Protein 7Y6O (pdb70)

Structure (mmCIF, N/CA/C/O backbone):
data_7Y6O
#
_entry.id   7Y6O
#
_cell.length_a   117.484
_cell.length_b   117.484
_cell.length_c   171.494
_cell.angle_alpha   90.00
_cell.angle_beta   90.00
_cell.angle_gamma   120.00
#
_symmetry.space_group_name_H-M   'H 3 2'
#
loop_
_entity.id
_entity.type
_entity.pdbx_description
1 polymer 'Down Syndrome Cell Adhesion Molecules'
2 non-polymer 2-acetamido-2-deoxy-beta-D-glucopyranose
#
loop_
_atom_site.group_PDB
_atom_site.id
_atom_site.type_symbol
_atom_site.label_atom_id
_atom_site.label_alt_id
_atom_site.label_comp_id
_atom_site.label_asym_id
_atom_site.label_entity_id
_atom_site.label_seq_id
_atom_site.pdbx_PDB_ins_code
_atom_site.Cartn_x
_atom_site.Cartn_y
_atom_site.Cartn_z
_atom_site.occupancy
_atom_site.B_iso_or_equiv
_atom_site.auth_seq_id
_atom_site.auth_comp_id
_atom_site.auth_asym_id
_atom_site.auth_atom_id
_atom_site.pdbx_PDB_model_num
ATOM 1 N N . SER A 1 2 ? -7.822 33.606 -21.305 1.00 66.33 0 SER A N 1
ATOM 2 C CA . SER A 1 2 ? -8.415 34.834 -20.786 1.00 77.30 0 SER A CA 1
ATOM 3 C C . SER A 1 2 ? -7.977 35.078 -19.343 1.00 64.46 0 SER A C 1
ATOM 4 O O . SER A 1 2 ? -7.687 34.130 -18.612 1.00 46.16 0 SER A O 1
ATOM 7 N N . PRO A 1 3 ? -7.919 36.349 -18.933 1.00 64.18 1 PRO A N 1
ATOM 8 C CA . PRO A 1 3 ? -7.519 36.650 -17.562 1.00 56.36 1 PRO A CA 1
ATOM 9 C C . PRO A 1 3 ? -8.602 36.222 -16.586 1.00 71.77 1 PRO A C 1
ATOM 10 O O . PRO A 1 3 ? -9.793 36.189 -16.936 1.00 97.12 1 PRO A O 1
ATOM 14 N N . PRO A 1 4 ? -8.234 35.883 -15.353 1.00 54.58 2 PRO A N 1
ATOM 15 C CA . PRO A 1 4 ? -9.251 35.482 -14.375 1.00 52.53 2 PRO A CA 1
ATOM 16 C C . PRO A 1 4 ? -10.059 36.686 -13.921 1.00 47.66 2 PRO A C 1
ATOM 17 O O . PRO A 1 4 ? -9.540 37.798 -13.815 1.00 39.27 2 PRO A O 1
ATOM 21 N N . ILE A 1 5 ? -11.347 36.457 -13.680 1.00 45.79 3 ILE A N 1
ATOM 22 C CA . ILE A 1 5 ? -12.209 37.439 -13.036 1.00 32.87 3 ILE A CA 1
ATOM 23 C C . ILE A 1 5 ? -12.797 36.808 -11.783 1.00 29.22 3 ILE A C 1
ATOM 24 O O . ILE A 1 5 ? -13.043 35.599 -11.725 1.00 32.30 3 ILE A O 1
ATOM 29 N N . ILE A 1 6 ? -13.009 37.640 -10.770 1.00 30.98 4 ILE A N 1
ATOM 30 C CA . ILE A 1 6 ? -13.240 37.182 -9.409 1.00 22.26 4 ILE A CA 1
ATOM 31 C C . ILE A 1 6 ? -14.700 37.395 -9.033 1.00 25.54 4 ILE A C 1
ATOM 32 O O . ILE A 1 6 ? -15.352 38.346 -9.482 1.00 33.03 4 ILE A O 1
ATOM 37 N N . ASN A 1 7 ? -15.216 36.482 -8.209 1.00 17.40 5 ASN A N 1
ATOM 38 C CA . ASN A 1 7 ? -16.562 36.587 -7.654 1.00 17.74 5 ASN A CA 1
ATOM 39 C C . ASN A 1 7 ? -16.476 37.308 -6.313 1.00 21.62 5 ASN A C 1
ATOM 40 O O . ASN A 1 7 ? -15.860 36.805 -5.366 1.00 33.87 5 ASN A O 1
ATOM 45 N N . HIS A 1 8 ? -17.108 38.480 -6.232 1.00 10.60 6 HIS A N 1
ATOM 46 C CA . HIS A 1 8 ? -17.039 39.298 -5.028 1.00 14.25 6 HIS A CA 1
ATOM 47 C C . HIS A 1 8 ? -17.532 38.518 -3.816 1.00 21.25 6 HIS A C 1
ATOM 48 O O . HIS A 1 8 ? -18.540 37.810 -3.879 1.00 35.98 6 HIS A O 1
ATOM 55 N N . PHE A 1 9 ? -16.805 38.651 -2.710 1.00 15.63 7 PHE A N 1
ATOM 56 C CA . PHE A 1 9 ? -17.142 37.988 -1.461 1.00 16.96 7 PHE A CA 1
ATOM 57 C C . PHE A 1 9 ? -17.195 39.018 -0.341 1.00 13.29 7 PHE A C 1
ATOM 58 O O . PHE A 1 9 ? -16.658 40.122 -0.461 1.00 13.29 7 PHE A O 1
ATOM 66 N N . HIS A 1 10 ? -17.847 38.644 0.759 1.00 12.08 8 HIS A N 1
ATOM 67 C CA . HIS A 1 10 ? -18.097 39.583 1.841 1.00 10.80 8 HIS A CA 1
ATOM 68 C C . HIS A 1 10 ? -18.142 38.842 3.168 1.00 11.02 8 HIS A C 1
ATOM 69 O O . HIS A 1 10 ? -18.508 37.665 3.230 1.00 15.61 8 HIS A O 1
ATOM 76 N N . PHE A 1 11 ? -17.762 39.546 4.229 1.00 12.43 9 PHE A N 1
ATOM 77 C CA . PHE A 1 11 ? -17.885 39.040 5.586 1.00 12.69 9 PHE A CA 1
ATOM 78 C C . PHE A 1 11 ? -19.271 39.362 6.135 1.00 10.13 9 PHE A C 1
ATOM 79 O O . PHE A 1 11 ? -19.986 40.221 5.614 1.00 15.60 9 PHE A O 1
ATOM 87 N N . SER A 1 12 ? -19.645 38.657 7.201 1.00 10.99 10 SER A N 1
ATOM 88 C CA . SER A 1 12 ? -20.968 38.836 7.783 1.00 11.91 10 SER A CA 1
ATOM 89 C C . SER A 1 12 ? -21.157 40.273 8.265 1.00 15.02 10 SER A C 1
ATOM 90 O O . SER A 1 12 ? -20.210 41.058 8.359 1.00 22.82 10 SER A O 1
ATOM 93 N N . LYS A 1 13 ? -22.405 40.615 8.578 1.00 23.08 11 LYS A N 1
ATOM 94 C CA . LYS A 1 13 ? -22.744 42.018 8.788 1.00 27.17 11 LYS A CA 1
ATOM 95 C C . LYS A 1 13 ? -22.536 42.483 10.228 1.00 43.93 11 LYS A C 1
ATOM 96 O O . LYS A 1 13 ? -21.831 43.470 10.463 1.00 51.33 11 LYS A O 1
ATOM 102 N N . ASP A 1 14 ? -23.138 41.803 11.200 1.00 29.37 12 ASP A N 1
ATOM 103 C CA . ASP A 1 14 ? -23.024 42.184 12.608 1.00 27.33 12 ASP A CA 1
ATOM 104 C C . ASP A 1 14 ? -22.189 41.123 13.318 1.00 31.45 12 ASP A C 1
ATOM 105 O O . ASP A 1 14 ? -22.711 40.212 13.963 1.00 45.63 12 ASP A O 1
ATOM 110 N N . ILE A 1 15 ? -20.875 41.263 13.210 1.00 30.78 13 ILE A N 1
ATOM 111 C CA . ILE A 1 15 ? -19.952 40.229 13.661 1.00 19.96 13 ILE A CA 1
ATOM 112 C C . ILE A 1 15 ? -19.640 40.416 15.138 1.00 24.85 13 ILE A C 1
ATOM 113 O O . ILE A 1 15 ? -19.474 41.543 15.622 1.00 45.06 13 ILE A O 1
ATOM 118 N N . LYS A 1 16 ? -19.558 39.300 15.859 1.00 26.58 14 LYS A N 1
ATOM 119 C CA . LYS A 1 16 ? -19.328 39.297 17.294 1.00 20.48 14 LYS A CA 1
ATOM 120 C C . LYS A 1 16 ? -18.176 38.354 17.608 1.00 20.80 14 LYS A C 1
ATOM 121 O O . LYS A 1 16 ? -17.897 37.425 16.847 1.00 26.91 14 LYS A O 1
ATOM 127 N N . GLU A 1 17 ? -17.530 38.590 18.754 1.00 22.65 15 GLU A N 1
ATOM 128 C CA . GLU A 1 17 ? -16.199 38.040 19.011 1.00 21.61 15 GLU A CA 1
ATOM 129 C C . GLU A 1 17 ? -16.135 36.534 18.772 1.00 24.02 15 GLU A C 1
ATOM 130 O O . GLU A 1 17 ? -15.188 36.027 18.160 1.00 51.72 15 GLU A O 1
ATOM 136 N N . GLY A 1 18 ? -17.139 35.798 19.250 1.00 19.74 16 GLY A N 1
ATOM 137 C CA . GLY A 1 18 ? -17.046 34.347 19.232 1.00 27.35 16 GLY A CA 1
ATOM 138 C C . GLY A 1 18 ? -17.147 33.741 17.848 1.00 38.14 16 GLY A C 1
ATOM 139 O O . GLY A 1 18 ? -16.552 32.692 17.586 1.00 34.53 16 GLY A O 1
ATOM 140 N N . GLU A 1 19 ? -17.860 34.405 16.942 1.00 30.29 17 GLU A N 1
ATOM 141 C CA . GLU A 1 19 ? -18.320 33.786 15.708 1.00 26.66 17 GLU A CA 1
ATOM 142 C C . GLU A 1 19 ? -17.155 33.348 14.825 1.00 27.10 17 GLU A C 1
ATOM 143 O O . GLU A 1 19 ? -16.036 33.861 14.913 1.00 34.22 17 GLU A O 1
ATOM 149 N N . ARG A 1 20 ? -17.443 32.375 13.964 1.00 21.90 18 ARG A N 1
ATOM 150 C CA . ARG A 1 20 ? -16.555 31.996 12.879 1.00 17.11 18 ARG A CA 1
ATOM 151 C C . ARG A 1 20 ? -16.922 32.782 11.626 1.00 19.05 18 ARG A C 1
ATOM 152 O O . ARG A 1 20 ? -18.048 33.262 11.472 1.00 16.02 18 ARG A O 1
ATOM 160 N N . GLN A 1 21 ? -15.955 32.907 10.722 1.00 22.99 19 GLN A N 1
ATOM 161 C CA . GLN A 1 21 ? -16.176 33.601 9.462 1.00 16.50 19 GLN A CA 1
ATOM 162 C C . GLN A 1 21 ? -15.454 32.874 8.343 1.00 19.24 19 GLN A C 1
ATOM 163 O O . GLN A 1 21 ? -14.279 32.521 8.481 1.00 16.94 19 GLN A O 1
ATOM 169 N N . GLN A 1 22 ? -16.165 32.649 7.242 1.00 25.91 20 GLN A N 1
ATOM 170 C CA . GLN A 1 22 ? -15.598 32.051 6.045 1.00 16.34 20 GLN A CA 1
ATOM 171 C C . GLN A 1 22 ? -15.966 32.917 4.853 1.00 21.86 20 GLN A C 1
ATOM 172 O O . GLN A 1 22 ? -17.111 33.362 4.729 1.00 33.82 20 GLN A O 1
ATOM 178 N N . VAL A 1 23 ? -14.989 33.162 3.986 1.00 12.60 21 VAL A N 1
ATOM 179 C CA . VAL A 1 23 ? -15.206 33.864 2.729 1.00 10.15 21 VAL A CA 1
ATOM 180 C C . VAL A 1 23 ? -14.583 33.049 1.607 1.00 17.07 21 VAL A C 1
ATOM 181 O O . VAL A 1 23 ? -13.465 32.538 1.741 1.00 15.16 21 VAL A O 1
ATOM 185 N N . ILE A 1 24 ? -15.316 32.911 0.509 1.00 16.43 22 ILE A N 1
ATOM 186 C CA . ILE A 1 24 ? -14.902 32.074 -0.609 1.00 14.39 22 ILE A CA 1
ATOM 187 C C . ILE A 1 24 ? -14.436 32.970 -1.746 1.00 15.02 22 ILE A C 1
ATOM 188 O O . ILE A 1 24 ? -15.145 33.900 -2.154 1.00 12.78 22 ILE A O 1
ATOM 193 N N . CYS A 1 25 ? -13.240 32.696 -2.245 1.00 21.78 23 CYS A N 1
ATOM 194 C CA . CYS A 1 25 ? -12.708 33.367 -3.420 1.00 21.25 23 CYS A CA 1
ATOM 195 C C . CYS A 1 25 ? -12.887 32.422 -4.600 1.00 28.16 23 CYS A C 1
ATOM 196 O O . CYS A 1 25 ? -12.144 31.446 -4.740 1.00 33.58 23 CYS A O 1
ATOM 199 N N . GLY A 1 26 ? -13.884 32.711 -5.445 1.00 19.98 24 GLY A N 1
ATOM 200 C CA . GLY A 1 26 ? -14.153 31.907 -6.615 1.00 20.30 24 GLY A CA 1
ATOM 201 C C . GLY A 1 26 ? -14.064 32.746 -7.878 1.00 25.81 24 GLY A C 1
ATOM 202 O O . GLY A 1 26 ? -13.929 33.972 -7.828 1.00 28.47 24 GLY A O 1
ATOM 203 N N . LEU A 1 27 ? -14.147 32.065 -9.014 1.00 23.78 25 LEU A N 1
ATOM 204 C CA . LEU A 1 27 ? -13.990 32.708 -10.309 1.00 26.52 25 LEU A CA 1
ATOM 205 C C . LEU A 1 27 ? -15.324 32.890 -11.018 1.00 24.69 25 LEU A C 1
ATOM 206 O O . LEU A 1 27 ? -16.246 32.083 -10.877 1.00 29.24 25 LEU A O 1
ATOM 211 N N . LYS A 1 28 ? -15.408 33.978 -11.786 1.00 21.90 26 LYS A N 1
ATOM 212 C CA . LYS A 1 28 ? -16.440 34.121 -12.804 1.00 19.61 26 LYS A CA 1
ATOM 213 C C . LYS A 1 28 ? -16.011 33.437 -14.092 1.00 37.69 26 LYS A C 1
ATOM 214 O O . LYS A 1 28 ? -16.784 32.691 -14.704 1.00 47.64 26 LYS A O 1
ATOM 220 N N . SER A 1 29 ? -14.773 33.685 -14.509 1.00 58.59 27 SER A N 1
ATOM 221 C CA . SER A 1 29 ? -14.287 33.301 -15.826 1.00 47.54 27 SER A CA 1
ATOM 222 C C . SER A 1 29 ? -12.770 33.394 -15.817 1.00 53.40 27 SER A C 1
ATOM 223 O O . SER A 1 29 ? -12.174 34.007 -14.927 1.00 53.31 27 SER A O 1
ATOM 226 N N . GLY A 1 30 ? -12.156 32.782 -16.823 1.00 46.82 28 GLY A N 1
ATOM 227 C CA . GLY A 1 30 ? -10.709 32.750 -16.939 1.00 49.40 28 GLY A CA 1
ATOM 228 C C . GLY A 1 30 ? -10.226 31.334 -17.183 1.00 57.39 28 GLY A C 1
ATOM 229 O O . GLY A 1 30 ? -10.827 30.358 -16.727 1.00 61.58 28 GLY A O 1
ATOM 230 N N . ASP A 1 31 ? -9.117 31.219 -17.910 1.00 52.78 29 ASP A N 1
ATOM 231 C CA . ASP A 1 31 ? -8.607 29.906 -18.282 1.00 55.25 29 ASP A CA 1
ATOM 232 C C . ASP A 1 31 ? -7.524 29.444 -17.313 1.00 52.45 29 ASP A C 1
ATOM 233 O O . ASP A 1 31 ? -6.638 30.229 -16.945 1.00 61.92 29 ASP A O 1
ATOM 238 N N . PRO A 1 32 ? -7.585 28.181 -16.895 1.00 48.12 30 PRO A N 1
ATOM 239 C CA . PRO A 1 32 ? -6.582 27.635 -15.967 1.00 51.59 30 PRO A CA 1
ATOM 240 C C . PRO A 1 32 ? -5.229 27.512 -16.646 1.00 71.95 30 PRO A C 1
ATOM 241 O O . PRO A 1 32 ? -5.126 27.689 -17.869 1.00 76.34 30 PRO A O 1
ATOM 245 N N . PRO A 1 33 ? -4.154 27.203 -15.893 1.00 64.02 31 PRO A N 1
ATOM 246 C CA . PRO A 1 33 ? -4.084 26.929 -14.451 1.00 57.95 31 PRO A CA 1
ATOM 247 C C . PRO A 1 33 ? -4.105 28.207 -13.619 1.00 66.90 31 PRO A C 1
ATOM 248 O O . PRO A 1 33 ? -3.805 29.282 -14.134 1.00 68.42 31 PRO A O 1
ATOM 252 N N . PHE A 1 34 ? -4.458 28.084 -12.343 1.00 54.06 32 PHE A N 1
ATOM 253 C CA . PHE A 1 34 ? -4.652 29.232 -11.476 1.00 56.07 32 PHE A CA 1
ATOM 254 C C . PHE A 1 34 ? -3.735 29.126 -10.268 1.00 51.88 32 PHE A C 1
ATOM 255 O O . PHE A 1 34 ? -3.228 28.050 -9.937 1.00 59.25 32 PHE A O 1
ATOM 263 N N . THR A 1 35 ? -3.521 30.265 -9.614 1.00 56.30 33 THR A N 1
ATOM 264 C CA . THR A 1 35 ? -2.775 30.322 -8.364 1.00 67.26 33 THR A CA 1
ATOM 265 C C . THR A 1 35 ? -3.490 31.297 -7.442 1.00 66.84 33 THR A C 1
ATOM 266 O O . THR A 1 35 ? -3.651 32.473 -7.783 1.00 50.18 33 THR A O 1
ATOM 270 N N . PHE A 1 36 ? -3.927 30.805 -6.290 1.00 56.60 34 PHE A N 1
ATOM 271 C CA . PHE A 1 36 ? -4.646 31.612 -5.319 1.00 54.44 34 PHE A CA 1
ATOM 272 C C . PHE A 1 36 ? -3.674 32.165 -4.284 1.00 49.92 34 PHE A C 1
ATOM 273 O O . PHE A 1 36 ? -2.664 31.539 -3.953 1.00 55.37 34 PHE A O 1
ATOM 281 N N . SER A 1 37 ? -3.988 33.356 -3.781 1.00 50.37 35 SER A N 1
ATOM 282 C CA . SER A 1 37 ? -3.115 34.037 -2.838 1.00 42.61 35 SER A CA 1
ATOM 283 C C . SER A 1 37 ? -3.954 34.990 -2.002 1.00 45.49 35 SER A C 1
ATOM 284 O O . SER A 1 37 ? -4.825 35.684 -2.531 1.00 49.41 35 SER A O 1
ATOM 287 N N . TRP A 1 38 ? -3.680 35.021 -0.700 1.00 36.05 36 TRP A N 1
ATOM 288 C CA . TRP A 1 38 ? -4.468 35.790 0.249 1.00 29.23 36 TRP A CA 1
ATOM 289 C C . TRP A 1 38 ? -3.595 36.815 0.960 1.00 29.88 36 TRP A C 1
ATOM 290 O O . TRP A 1 38 ? -2.410 36.579 1.214 1.00 39.66 36 TRP A O 1
ATOM 301 N N . LEU A 1 39 ? -4.198 37.958 1.281 1.00 32.64 37 LEU A N 1
ATOM 302 C CA . LEU A 1 39 ? -3.520 39.034 1.987 1.00 31.02 37 LEU A CA 1
ATOM 303 C C . LEU A 1 39 ? -4.464 39.625 3.022 1.00 31.60 37 LEU A C 1
ATOM 304 O O . LEU A 1 39 ? -5.686 39.602 2.855 1.00 36.59 37 LEU A O 1
ATOM 309 N N . LYS A 1 40 ? -3.886 40.156 4.097 1.00 34.80 38 LYS A N 1
ATOM 310 C CA . LYS A 1 40 ? -4.620 40.961 5.069 1.00 24.48 38 LYS A CA 1
ATOM 311 C C . LYS A 1 40 ? -3.891 42.283 5.246 1.00 20.59 38 LYS A C 1
ATOM 312 O O . LYS A 1 40 ? -2.802 42.320 5.828 1.00 24.94 38 LYS A O 1
ATOM 318 N N . ASP A 1 41 ? -4.497 43.363 4.753 1.00 22.58 39 ASP A N 1
ATOM 319 C CA . ASP A 1 41 ? -3.950 44.710 4.905 1.00 26.77 39 ASP A CA 1
ATOM 320 C C . ASP A 1 41 ? -2.510 44.797 4.405 1.00 34.38 39 ASP A C 1
ATOM 321 O O . ASP A 1 41 ? -1.654 45.442 5.013 1.00 35.48 39 ASP A O 1
ATOM 326 N N . GLY A 1 42 ? -2.238 44.133 3.281 1.00 38.43 40 GLY A N 1
ATOM 327 C CA . GLY A 1 42 ? -0.923 44.143 2.679 1.00 36.46 40 GLY A CA 1
ATOM 328 C C . GLY A 1 42 ? 0.028 43.084 3.193 1.00 28.72 40 GLY A C 1
ATOM 329 O O . GLY A 1 42 ? 1.088 42.880 2.586 1.00 39.94 40 GLY A O 1
ATOM 330 N N . ILE A 1 43 ? -0.308 42.410 4.287 1.00 21.82 41 ILE A N 1
ATOM 331 C CA . ILE A 1 43 ? 0.517 41.349 4.849 1.00 27.30 41 ILE A CA 1
ATOM 332 C C . ILE A 1 43 ? -0.020 40.013 4.361 1.00 34.39 41 ILE A C 1
ATOM 333 O O . ILE A 1 43 ? -1.237 39.822 4.248 1.00 42.42 41 ILE A O 1
ATOM 338 N N . ASP A 1 44 ? 0.886 39.088 4.061 1.00 31.66 42 ASP A N 1
ATOM 339 C CA . ASP A 1 44 ? 0.477 37.779 3.579 1.00 29.54 42 ASP A CA 1
ATOM 340 C C . ASP A 1 44 ? -0.144 36.968 4.712 1.00 41.99 42 ASP A C 1
ATOM 341 O O . ASP A 1 44 ? 0.217 37.112 5.883 1.00 40.02 42 ASP A O 1
ATOM 346 N N . ILE A 1 45 ? -1.086 36.094 4.343 1.00 46.41 43 ILE A N 1
ATOM 347 C CA . ILE A 1 45 ? -1.869 35.351 5.330 1.00 39.90 43 ILE A CA 1
ATOM 348 C C . ILE A 1 45 ? -1.101 34.221 5.998 1.00 40.80 43 ILE A C 1
ATOM 349 O O . ILE A 1 45 ? -1.580 33.675 7.001 1.00 40.54 43 ILE A O 1
ATOM 354 N N . LYS A 1 46 ? 0.073 33.847 5.478 1.00 45.97 44 LYS A N 1
ATOM 355 C CA . LYS A 1 46 ? 0.894 32.858 6.171 1.00 50.84 44 LYS A CA 1
ATOM 356 C C . LYS A 1 46 ? 1.311 33.353 7.548 1.00 41.53 44 LYS A C 1
ATOM 357 O O . LYS A 1 46 ? 1.541 32.545 8.455 1.00 36.90 44 LYS A O 1
ATOM 363 N N . ASN A 1 47 ? 1.421 34.674 7.717 1.00 38.78 45 ASN A N 1
ATOM 364 C CA . ASN A 1 47 ? 1.812 35.246 9.000 1.00 40.42 45 ASN A CA 1
ATOM 365 C C . ASN A 1 47 ? 0.849 34.829 10.101 1.00 51.65 45 ASN A C 1
ATOM 366 O O . ASN A 1 47 ? 1.248 34.218 11.097 1.00 67.47 45 ASN A O 1
ATOM 371 N N . PHE A 1 48 ? -0.427 35.153 9.933 1.00 43.43 46 PHE A N 1
ATOM 372 C CA . PHE A 1 48 ? -1.458 34.869 10.922 1.00 50.27 46 PHE A CA 1
ATOM 373 C C . PHE A 1 48 ? -1.845 33.397 10.854 1.00 49.85 46 PHE A C 1
ATOM 374 O O . PHE A 1 48 ? -2.606 32.996 9.964 1.00 52.90 46 PHE A O 1
ATOM 382 N N . PRO A 1 49 ? -1.352 32.561 11.776 1.00 50.14 47 PRO A N 1
ATOM 383 C CA . PRO A 1 49 ? -1.619 31.121 11.672 1.00 55.11 47 PRO A CA 1
ATOM 384 C C . PRO A 1 49 ? -2.972 30.705 12.218 1.00 69.30 47 PRO A C 1
ATOM 385 O O . PRO A 1 49 ? -3.502 29.674 11.782 1.00 55.92 47 PRO A O 1
ATOM 389 N N . GLU A 1 50 ? -3.545 31.466 13.156 1.00 59.27 48 GLU A N 1
ATOM 390 C CA . GLU A 1 50 ? -4.922 31.226 13.569 1.00 66.34 48 GLU A CA 1
ATOM 391 C C . GLU A 1 50 ? -5.899 31.409 12.415 1.00 63.10 48 GLU A C 1
ATOM 392 O O . GLU A 1 50 ? -7.047 30.959 12.506 1.00 45.13 48 GLU A O 1
ATOM 398 N N . ILE A 1 51 ? -5.470 32.063 11.340 1.00 53.51 49 ILE A N 1
ATOM 399 C CA . ILE A 1 51 ? -6.174 32.028 10.066 1.00 36.09 49 ILE A CA 1
ATOM 400 C C . ILE A 1 51 ? -5.546 30.921 9.231 1.00 41.61 49 ILE A C 1
ATOM 401 O O . ILE A 1 51 ? -4.331 30.917 9.003 1.00 44.45 49 ILE A O 1
ATOM 406 N N . ASN A 1 52 ? -6.365 29.978 8.784 1.00 33.41 50 ASN A N 1
ATOM 407 C CA . ASN A 1 52 ? -5.946 28.994 7.801 1.00 48.99 50 ASN A CA 1
ATOM 408 C C . ASN A 1 52 ? -6.908 29.048 6.626 1.00 47.74 50 ASN A C 1
ATOM 409 O O . ASN A 1 52 ? -8.102 29.314 6.793 1.00 37.48 50 ASN A O 1
ATOM 414 N N . ILE A 1 53 ? -6.375 28.817 5.432 1.00 40.37 51 ILE A N 1
ATOM 415 C CA . ILE A 1 53 ? -7.158 28.871 4.207 1.00 34.93 51 ILE A CA 1
ATOM 416 C C . ILE A 1 53 ? -7.341 27.458 3.675 1.00 39.91 51 ILE A C 1
ATOM 417 O O . ILE A 1 53 ? -6.392 26.664 3.647 1.00 46.81 51 ILE A O 1
ATOM 422 N N . VAL A 1 54 ? -8.570 27.135 3.296 1.00 46.00 52 VAL A N 1
ATOM 423 C CA . VAL A 1 54 ? -8.867 25.905 2.575 1.00 38.90 52 VAL A CA 1
ATOM 424 C C . VAL A 1 54 ? -8.870 26.231 1.089 1.00 43.41 52 VAL A C 1
ATOM 425 O O . VAL A 1 54 ? -9.548 27.169 0.654 1.00 55.57 52 VAL A O 1
ATOM 429 N N . ASP A 1 55 ? -8.106 25.470 0.311 1.00 58.64 53 ASP A N 1
ATOM 430 C CA . ASP A 1 55 ? -8.038 25.665 -1.131 1.00 63.47 53 ASP A CA 1
ATOM 431 C C . ASP A 1 55 ? -8.326 24.349 -1.834 1.00 66.91 53 ASP A C 1
ATOM 432 O O . ASP A 1 55 ? -7.730 23.317 -1.503 1.00 73.03 53 ASP A O 1
ATOM 437 N N . VAL A 1 56 ? -9.250 24.389 -2.787 1.00 51.60 54 VAL A N 1
ATOM 438 C CA . VAL A 1 56 ? -9.556 23.247 -3.644 1.00 58.26 54 VAL A CA 1
ATOM 439 C C . VAL A 1 56 ? -9.452 23.688 -5.102 1.00 70.17 54 VAL A C 1
ATOM 440 O O . VAL A 1 56 ? -10.462 24.035 -5.734 1.00 49.47 54 VAL A O 1
ATOM 444 N N . PRO A 1 57 ? -8.246 23.687 -5.673 1.00 83.70 55 PRO A N 1
ATOM 445 C CA . PRO A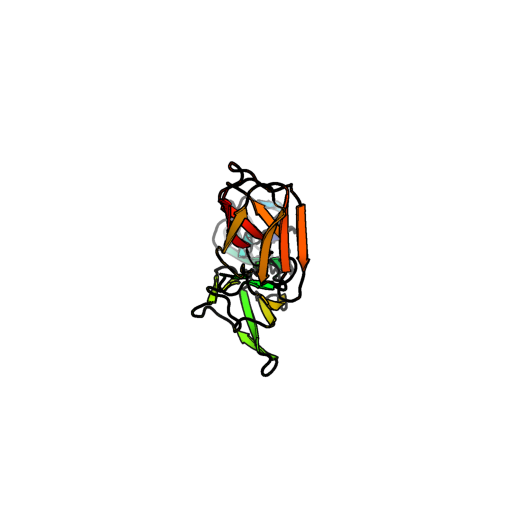 1 57 ? -8.060 24.280 -7.006 1.00 77.35 55 PRO A CA 1
ATOM 446 C C . PRO A 1 57 ? -8.817 23.562 -8.107 1.00 71.27 55 PRO A C 1
ATOM 447 O O . PRO A 1 57 ? -9.055 24.159 -9.165 1.00 59.28 55 PRO A O 1
ATOM 451 N N . VAL A 1 58 ? -9.209 22.304 -7.890 1.00 86.01 56 VAL A N 1
ATOM 452 C CA . VAL A 1 58 ? -9.987 21.579 -8.891 1.00 71.17 56 VAL A CA 1
ATOM 453 C C . VAL A 1 58 ? -11.311 22.286 -9.158 1.00 70.83 56 VAL A C 1
ATOM 454 O O . VAL A 1 58 ? -11.807 22.299 -10.291 1.00 66.99 56 VAL A O 1
ATOM 458 N N . SER A 1 59 ? -11.893 22.898 -8.127 1.00 63.44 57 SER A N 1
ATOM 459 C CA . SER A 1 59 ? -13.149 23.626 -8.240 1.00 51.21 57 SER A CA 1
ATOM 460 C C . SER A 1 59 ? -12.947 25.124 -8.452 1.00 67.25 57 SER A C 1
ATOM 461 O O . SER A 1 59 ? -13.928 25.875 -8.464 1.00 60.62 57 SER A O 1
ATOM 464 N N . TYR A 1 60 ? -11.696 25.570 -8.612 1.00 62.96 58 TYR A N 1
ATOM 465 C CA . TYR A 1 60 ? -11.371 26.957 -8.960 1.00 47.98 58 TYR A CA 1
ATOM 466 C C . TYR A 1 60 ? -11.711 27.929 -7.830 1.00 45.01 58 TYR A C 1
ATOM 467 O O . TYR A 1 60 ? -12.117 29.066 -8.079 1.00 38.46 58 TYR A O 1
ATOM 476 N N . ILE A 1 61 ? -11.558 27.487 -6.579 1.00 40.07 59 ILE A N 1
ATOM 477 C CA . ILE A 1 61 ? -11.912 28.300 -5.422 1.00 31.22 59 ILE A CA 1
ATOM 478 C C . ILE A 1 61 ? -10.887 28.126 -4.309 1.00 44.40 59 ILE A C 1
ATOM 479 O O . ILE A 1 61 ? -10.150 27.138 -4.250 1.00 45.81 59 ILE A O 1
ATOM 484 N N . SER A 1 62 ? -10.858 29.115 -3.417 1.00 37.13 60 SER A N 1
ATOM 485 C CA . SER A 1 62 ? -10.081 29.068 -2.188 1.00 35.09 60 SER A CA 1
ATOM 486 C C . SER A 1 62 ? -10.872 29.788 -1.107 1.00 26.99 60 SER A C 1
ATOM 487 O O . SER A 1 62 ? -11.447 30.851 -1.358 1.00 28.00 60 SER A O 1
ATOM 490 N N . VAL A 1 63 ? -10.902 29.205 0.089 1.00 28.20 61 VAL A N 1
ATOM 491 C CA . VAL A 1 63 ? -11.709 29.704 1.197 1.00 22.77 61 VAL A CA 1
ATOM 492 C C . VAL A 1 63 ? -10.798 30.123 2.342 1.00 25.87 61 VAL A C 1
ATOM 493 O O . VAL A 1 63 ? -9.917 29.361 2.755 1.00 38.37 61 VAL A O 1
ATOM 497 N N . LEU A 1 64 ? -11.021 31.330 2.856 1.00 21.98 62 LEU A N 1
ATOM 498 C CA . LEU A 1 64 ? -10.392 31.792 4.083 1.00 19.90 62 LEU A CA 1
ATOM 499 C C . LEU A 1 64 ? -11.332 31.513 5.247 1.00 20.50 62 LEU A C 1
ATOM 500 O O . LEU A 1 64 ? -12.542 31.730 5.142 1.00 28.39 62 LEU A O 1
ATOM 505 N N . VAL A 1 65 ? -10.775 31.025 6.356 1.00 17.74 63 VAL A N 1
ATOM 506 C CA . VAL A 1 65 ? -11.558 30.681 7.539 1.00 19.63 63 VAL A CA 1
ATOM 507 C C . VAL A 1 65 ? -10.953 31.353 8.765 1.00 30.13 63 VAL A C 1
ATOM 508 O O . VAL A 1 65 ? -9.727 31.421 8.911 1.00 30.80 63 VAL A O 1
ATOM 512 N N . ILE A 1 66 ? -11.818 31.848 9.648 1.00 16.66 64 ILE A N 1
ATOM 513 C CA . ILE A 1 66 ? -11.421 32.399 10.939 1.00 18.72 64 ILE A CA 1
ATOM 514 C C . ILE A 1 66 ? -12.319 31.733 11.972 1.00 25.26 64 ILE A C 1
ATOM 515 O O . ILE A 1 66 ? -13.533 31.959 11.979 1.00 26.11 64 ILE A O 1
ATOM 520 N N . SER A 1 67 ? -11.729 30.914 12.841 1.00 32.95 65 SER A N 1
ATOM 521 C CA . SER A 1 67 ? -12.538 30.067 13.710 1.00 23.42 65 SER A CA 1
ATOM 522 C C . SER A 1 67 ? -13.183 30.858 14.840 1.00 27.75 65 SER A C 1
ATOM 523 O O . SER A 1 67 ? -14.229 30.452 15.361 1.00 40.96 65 SER A O 1
ATOM 526 N N . SER A 1 68 ? -12.581 31.978 15.236 1.00 28.24 66 SER A N 1
ATOM 527 C CA . SER A 1 68 ? -13.161 32.830 16.274 1.00 42.30 66 SER A CA 1
ATOM 528 C C . SER A 1 68 ? -12.600 34.232 16.078 1.00 36.39 66 SER A C 1
ATOM 529 O O . SER A 1 68 ? -11.395 34.445 16.244 1.00 44.51 66 SER A O 1
ATOM 532 N N . VAL A 1 69 ? -13.471 35.179 15.737 1.00 22.81 67 VAL A N 1
ATOM 533 C CA . VAL A 1 69 ? -13.042 36.510 15.313 1.00 21.40 67 VAL A CA 1
ATOM 534 C C . VAL A 1 69 ? -12.741 37.376 16.539 1.00 29.24 67 VAL A C 1
ATOM 535 O O . VAL A 1 69 ? -13.632 37.954 17.161 1.00 36.60 67 VAL A O 1
ATOM 539 N N . GLU A 1 70 ? -11.465 37.467 16.894 1.00 35.68 68 GLU A N 1
ATOM 540 C CA . GLU A 1 70 ? -11.024 38.499 17.818 1.00 25.65 68 GLU A CA 1
ATOM 541 C C . GLU A 1 70 ? -10.726 39.774 17.038 1.00 21.68 68 GLU A C 1
ATOM 542 O O . GLU A 1 70 ? -10.323 39.731 15.872 1.00 32.84 68 GLU A O 1
ATOM 548 N N . ALA A 1 71 ? -10.945 40.917 17.694 1.00 14.67 69 ALA A N 1
ATOM 549 C CA . ALA A 1 71 ? -10.980 42.210 17.013 1.00 21.82 69 ALA A CA 1
ATOM 550 C C . ALA A 1 71 ? -9.713 42.530 16.228 1.00 26.94 69 ALA A C 1
ATOM 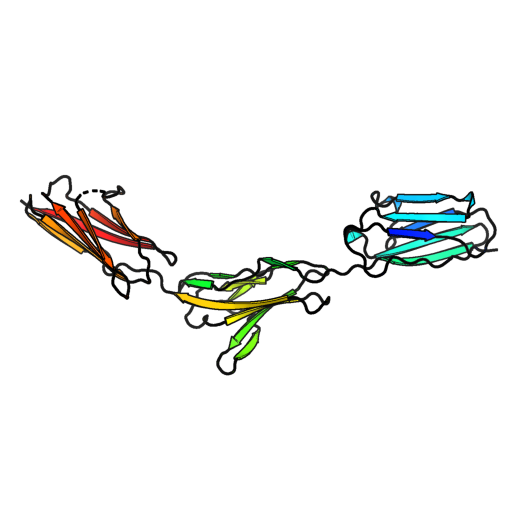551 O O . ALA A 1 71 ? -9.739 43.451 15.404 1.00 20.86 69 ALA A O 1
ATOM 553 N N . LYS A 1 72 ? -8.611 41.809 16.459 1.00 22.59 70 LYS A N 1
ATOM 554 C CA . LYS A 1 72 ? -7.425 41.981 15.628 1.00 21.41 70 LYS A CA 1
ATOM 555 C C . LYS A 1 72 ? -7.688 41.618 14.171 1.00 24.21 70 LYS A C 1
ATOM 556 O O . LYS A 1 72 ? -6.992 42.121 13.282 1.00 27.31 70 LYS A O 1
ATOM 562 N N . HIS A 1 73 ? -8.675 40.759 13.911 1.00 26.53 71 HIS A N 1
ATOM 563 C CA . HIS A 1 73 ? -9.006 40.328 12.559 1.00 19.10 71 HIS A CA 1
ATOM 564 C C . HIS A 1 73 ? -9.654 41.426 11.727 1.00 16.12 71 HIS A C 1
ATOM 565 O O . HIS A 1 73 ? -9.743 41.278 10.504 1.00 19.68 71 HIS A O 1
ATOM 572 N N . ILE A 1 74 ? -10.112 42.510 12.360 1.00 19.53 72 ILE A N 1
ATOM 573 C CA . ILE A 1 74 ? -10.694 43.629 11.632 1.00 15.13 72 ILE A CA 1
ATOM 574 C C . ILE A 1 74 ? -9.684 44.165 10.629 1.00 16.28 72 ILE A C 1
ATOM 575 O O . ILE A 1 74 ? -8.482 44.261 10.910 1.00 22.93 72 ILE A O 1
ATOM 580 N N . GLY A 1 75 ? -10.163 44.499 9.442 1.00 15.24 73 GLY A N 1
ATOM 581 C CA . GLY A 1 75 ? -9.287 44.995 8.405 1.00 20.27 73 GLY A CA 1
ATOM 582 C C . GLY A 1 75 ? -9.753 44.515 7.054 1.00 22.62 73 GLY A C 1
ATOM 583 O O . GLY A 1 75 ? -10.864 44.013 6.910 1.00 26.50 73 GLY A O 1
ATOM 584 N N . ASN A 1 76 ? -8.880 44.668 6.067 1.00 14.68 74 ASN A N 1
ATOM 585 C CA . ASN A 1 76 ? -9.182 44.349 4.683 1.00 15.99 74 ASN A CA 1
ATOM 586 C C . ASN A 1 76 ? -8.458 43.074 4.276 1.00 19.81 74 ASN A C 1
ATOM 587 O O . ASN A 1 76 ? -7.232 42.984 4.405 1.00 22.43 74 ASN A O 1
ATOM 592 N N . TYR A 1 77 ? -9.218 42.098 3.781 1.00 22.46 75 TYR A N 1
ATOM 593 C CA . TYR A 1 77 ? -8.681 40.836 3.287 1.00 18.19 75 TYR A CA 1
ATOM 594 C C . TYR A 1 77 ? -8.782 40.814 1.769 1.00 21.31 75 TYR A C 1
ATOM 595 O O . TYR A 1 77 ? -9.853 41.076 1.213 1.00 25.73 75 TYR A O 1
ATOM 604 N N . THR A 1 78 ? -7.677 40.491 1.104 1.00 22.06 76 THR A N 1
ATOM 605 C CA . THR A 1 78 ? -7.595 40.497 -0.351 1.00 21.28 76 THR A CA 1
ATOM 606 C C . THR A 1 78 ? -7.280 39.100 -0.854 1.00 25.08 76 THR A C 1
ATOM 607 O O . THR A 1 78 ? -6.361 38.446 -0.348 1.00 30.05 76 THR A O 1
ATOM 611 N N . CYS A 1 79 ? -8.044 38.646 -1.843 1.00 29.27 77 CYS A N 1
ATOM 612 C CA . CYS A 1 79 ? -7.745 37.419 -2.566 1.00 28.21 77 CYS A CA 1
ATOM 613 C C . CYS A 1 79 ? -7.279 37.782 -3.966 1.00 36.69 77 CYS A C 1
ATOM 614 O O . CYS A 1 79 ? -7.918 38.589 -4.647 1.00 32.96 77 CYS A O 1
ATOM 617 N N . ILE A 1 80 ? -6.172 37.180 -4.389 1.00 44.79 78 ILE A N 1
ATOM 618 C CA . ILE A 1 80 ? -5.603 37.395 -5.712 1.00 42.98 78 ILE A CA 1
ATOM 619 C C . ILE A 1 80 ? -5.609 36.067 -6.449 1.00 47.66 78 ILE A C 1
ATOM 620 O O . ILE A 1 80 ? -5.140 35.054 -5.916 1.00 44.11 78 ILE A O 1
ATOM 625 N N . ILE A 1 81 ? -6.148 36.072 -7.664 1.00 48.71 79 ILE A N 1
ATOM 626 C CA . ILE A 1 81 ? -6.116 34.924 -8.560 1.00 44.54 79 ILE A CA 1
ATOM 627 C C . ILE A 1 81 ? -5.276 35.319 -9.763 1.00 53.55 79 ILE A C 1
ATOM 628 O O . ILE A 1 81 ? -5.507 36.375 -10.364 1.00 39.45 79 ILE A O 1
ATOM 633 N N . LYS A 1 82 ? -4.298 34.485 -10.107 1.00 60.84 80 LYS A N 1
ATOM 634 C CA . LYS A 1 82 ? -3.413 34.763 -11.229 1.00 58.44 80 LYS A CA 1
ATOM 635 C C . LYS A 1 82 ? -3.350 33.565 -12.166 1.00 62.23 80 LYS A C 1
ATOM 636 O O . LYS A 1 82 ? -3.316 32.413 -11.722 1.00 59.43 80 LYS A O 1
ATOM 642 N N . ASN A 1 83 ? -3.352 33.853 -13.468 1.00 67.25 81 ASN A N 1
ATOM 643 C CA . ASN A 1 83 ? -3.065 32.854 -14.489 1.00 64.68 81 ASN A CA 1
ATOM 644 C C . ASN A 1 83 ? -2.051 33.405 -15.485 1.00 73.65 81 ASN A C 1
ATOM 645 O O . ASN A 1 83 ? -1.522 34.505 -15.290 1.00 88.38 81 ASN A O 1
ATOM 650 N N . SER A 1 84 ? -1.777 32.661 -16.553 1.00 71.43 82 SER A N 1
ATOM 651 C CA . SER A 1 84 ? -0.804 33.077 -17.553 1.00 65.93 82 SER A CA 1
ATOM 652 C C . SER A 1 84 ? -1.354 34.104 -18.543 1.00 64.65 82 SER A C 1
ATOM 653 O O . SER A 1 84 ? -0.791 34.261 -19.632 1.00 82.00 82 SER A O 1
ATOM 656 N N . ASN A 1 85 ? -2.444 34.794 -18.199 1.00 65.37 83 ASN A N 1
ATOM 657 C CA . ASN A 1 85 ? -2.938 35.917 -18.984 1.00 84.81 83 ASN A CA 1
ATOM 658 C C . ASN A 1 85 ? -3.138 37.185 -18.169 1.00 73.86 83 ASN A C 1
ATOM 659 O O . ASN A 1 85 ? -3.325 38.253 -18.763 1.00 64.99 83 ASN A O 1
ATOM 664 N N . GLY A 1 86 ? -3.101 37.105 -16.848 1.00 65.09 84 GLY A N 1
ATOM 665 C CA . GLY A 1 86 ? -3.315 38.267 -16.014 1.00 60.44 84 GLY A CA 1
ATOM 666 C C . GLY A 1 86 ? -3.748 37.838 -14.626 1.00 62.31 84 GLY A C 1
ATOM 667 O O . GLY A 1 86 ? -3.688 36.661 -14.269 1.00 46.20 84 GLY A O 1
ATOM 668 N N . MET A 1 87 ? -4.184 38.826 -13.851 1.00 68.51 85 MET A N 1
ATOM 669 C CA . MET A 1 87 ? -4.672 38.580 -12.505 1.00 61.42 85 MET A CA 1
ATOM 670 C C . MET A 1 87 ? -5.867 39.473 -12.215 1.00 63.47 85 MET A C 1
ATOM 671 O O . MET A 1 87 ? -5.972 40.592 -12.725 1.00 52.60 85 MET A O 1
ATOM 676 N N . ASP A 1 88 ? -6.774 38.953 -11.400 1.00 52.05 86 ASP A N 1
ATOM 677 C CA . ASP A 1 88 ? -7.806 39.750 -10.763 1.00 42.05 86 ASP A CA 1
ATOM 678 C C . ASP A 1 88 ? -7.633 39.664 -9.256 1.00 51.89 86 ASP A C 1
ATOM 679 O O . ASP A 1 88 ? -6.988 38.754 -8.729 1.00 47.56 86 ASP A O 1
ATOM 684 N N . SER A 1 89 ? -8.215 40.637 -8.567 1.00 44.49 87 SER A N 1
ATOM 685 C CA . SER A 1 89 ? -8.132 40.684 -7.121 1.00 35.16 87 SER A CA 1
ATOM 686 C C . SER A 1 89 ? -9.390 41.342 -6.585 1.00 34.69 87 SER A C 1
ATOM 687 O O . SER A 1 89 ? -10.049 42.125 -7.274 1.00 41.39 87 SER A O 1
ATOM 690 N N . TYR A 1 90 ? -9.720 41.009 -5.343 1.00 25.18 88 TYR A N 1
ATOM 691 C CA . TYR A 1 90 ? -10.850 41.634 -4.680 1.00 28.40 88 TYR A CA 1
ATOM 692 C C . TYR A 1 90 ? -10.600 41.637 -3.182 1.00 28.41 88 TYR A C 1
ATOM 693 O O . TYR A 1 90 ? -10.121 40.647 -2.622 1.00 20.59 88 TYR A O 1
ATOM 702 N N . THR A 1 91 ? -10.930 42.757 -2.547 1.00 26.52 89 THR A N 1
ATOM 703 C CA . THR A 1 91 ? -10.736 42.964 -1.120 1.00 21.60 89 THR A CA 1
ATOM 704 C C . THR A 1 91 ? -12.080 43.125 -0.428 1.00 30.36 89 THR A C 1
ATOM 705 O O . THR A 1 91 ? -12.960 43.839 -0.919 1.00 31.45 89 THR A O 1
ATOM 709 N N . ALA A 1 92 ? -12.230 42.464 0.717 1.00 25.43 90 ALA A N 1
ATOM 710 C CA . ALA A 1 92 ? -13.411 42.596 1.552 1.00 22.07 90 ALA A CA 1
ATOM 711 C C . ALA A 1 92 ? -12.985 42.988 2.959 1.00 24.56 90 ALA A C 1
ATOM 712 O O . ALA A 1 92 ? -11.898 42.628 3.421 1.00 20.92 90 ALA A O 1
ATOM 714 N N . THR A 1 93 ? -13.848 43.740 3.634 1.00 22.43 91 THR A N 1
ATOM 715 C CA . THR A 1 93 ? -13.531 44.308 4.937 1.00 19.73 91 THR A CA 1
ATOM 716 C C . THR A 1 93 ? -14.228 43.525 6.038 1.00 24.85 91 THR A C 1
ATOM 717 O O . THR A 1 93 ? -15.436 43.273 5.964 1.00 22.97 91 THR A O 1
ATOM 721 N N . LEU A 1 94 ? -13.458 43.143 7.053 1.00 30.73 92 LEU A N 1
ATOM 722 C CA . LEU A 1 94 ? -13.988 42.537 8.265 1.00 22.71 92 LEU A CA 1
ATOM 723 C C . LEU A 1 94 ? -14.260 43.646 9.275 1.00 26.32 92 LEU A C 1
ATOM 724 O O . LEU A 1 94 ? -13.331 44.324 9.725 1.00 29.94 92 LEU A O 1
ATOM 729 N N . MET A 1 95 ? -15.530 43.833 9.622 1.00 32.97 93 MET A N 1
ATOM 730 C CA . MET A 1 95 ? -15.969 44.934 10.466 1.00 30.51 93 MET A CA 1
ATOM 731 C C . MET A 1 95 ? -16.610 44.381 11.729 1.00 39.08 93 MET A C 1
ATOM 732 O O . MET A 1 95 ? -17.295 43.354 11.691 1.00 33.53 93 MET A O 1
ATOM 737 N N . MET A 1 96 ? -16.396 45.075 12.845 1.00 47.61 94 MET A N 1
ATOM 738 C CA . MET A 1 96 ? -16.918 44.639 14.130 1.00 31.09 94 MET A CA 1
ATOM 739 C C . MET A 1 96 ? -17.123 45.850 15.026 1.00 31.52 94 MET A C 1
ATOM 740 O O . MET A 1 96 ? -16.280 46.751 15.066 1.00 31.67 94 MET A O 1
ATOM 745 N N . LYS A 1 97 ? -18.246 45.864 15.743 1.00 32.48 95 LYS A N 1
ATOM 746 C CA . LYS A 1 97 ? -18.565 46.928 16.684 1.00 33.66 95 LYS A CA 1
ATOM 747 C C . LYS A 1 97 ? -18.973 46.317 18.015 1.00 47.76 95 LYS A C 1
ATOM 748 O O . LYS A 1 97 ? -19.672 45.298 18.056 1.00 50.71 95 LYS A O 1
ATOM 754 N N . VAL A 1 98 ? -18.516 46.938 19.104 1.00 44.33 96 VAL A N 1
ATOM 755 C CA . VAL A 1 98 ? -18.893 46.544 20.452 1.00 44.78 96 VAL A CA 1
ATOM 756 C C . VAL A 1 98 ? -19.292 47.798 21.218 1.00 46.66 96 VAL A C 1
ATOM 757 O O . VAL A 1 98 ? -18.452 48.673 21.449 1.00 42.18 96 VAL A O 1
ATOM 761 N N . PRO A 1 99 ? -20.548 47.937 21.633 1.00 40.85 97 PRO A N 1
ATOM 762 C CA . PRO A 1 99 ? -20.951 49.104 22.415 1.00 32.87 97 PRO A CA 1
ATOM 763 C C . PRO A 1 99 ? -20.406 49.008 23.828 1.00 47.25 97 PRO A C 1
ATOM 764 O O . PRO A 1 99 ? -20.029 47.917 24.282 1.00 54.66 97 PRO A O 1
ATOM 768 N N . PRO A 1 100 ? -20.351 50.123 24.555 1.00 41.19 98 PRO A N 1
ATOM 769 C CA . PRO A 1 100 ? -19.688 50.112 25.864 1.00 34.92 98 PRO A CA 1
ATOM 770 C C . PRO A 1 100 ? -20.444 49.286 26.894 1.00 47.23 98 PRO A C 1
ATOM 771 O O . PRO A 1 100 ? -21.674 49.324 26.974 1.00 45.83 98 PRO A O 1
ATOM 775 N N . ARG A 1 101 ? -19.684 48.513 27.667 1.00 44.00 99 ARG A N 1
ATOM 776 C CA . ARG A 1 101 ? -20.162 47.893 28.892 1.00 37.24 99 ARG A CA 1
ATOM 777 C C . ARG A 1 101 ? -19.296 48.378 30.045 1.00 36.86 99 ARG A C 1
ATOM 778 O O . ARG A 1 101 ? -18.112 48.685 29.868 1.00 34.34 99 ARG A O 1
ATOM 786 N N . TRP A 1 102 ? -19.898 48.465 31.225 1.00 25.50 100 TRP A N 1
ATOM 787 C CA . TRP A 1 102 ? -19.175 48.959 32.388 1.00 23.25 100 TRP A CA 1
ATOM 788 C C . TRP A 1 102 ? -18.132 47.946 32.842 1.00 21.41 100 TRP A C 1
ATOM 789 O O . TRP A 1 102 ? -18.415 46.749 32.948 1.00 23.29 100 TRP A O 1
ATOM 800 N N . VAL A 1 103 ? -16.920 48.431 33.108 1.00 24.93 101 VAL A N 1
ATOM 801 C CA . VAL A 1 103 ? -15.915 47.656 33.829 1.00 19.29 101 VAL A CA 1
ATOM 802 C C . VAL A 1 103 ? -16.030 48.024 35.302 1.00 18.65 101 VAL A C 1
ATOM 803 O O . VAL A 1 103 ? -16.254 47.159 36.156 1.00 27.91 101 VAL A O 1
ATOM 807 N N . LYS A 1 104 ? -15.891 49.313 35.604 1.00 21.89 102 LYS A N 1
ATOM 808 C CA . LYS A 1 104 ? -16.069 49.842 36.954 1.00 25.59 102 LYS A CA 1
ATOM 809 C C . LYS A 1 104 ? -17.140 50.929 36.915 1.00 18.53 102 LYS A C 1
ATOM 810 O O . LYS A 1 104 ? -16.867 52.071 36.532 1.00 20.98 102 LYS A O 1
ATOM 816 N N . GLU A 1 105 ? -18.355 50.568 37.310 1.00 21.23 103 GLU A N 1
ATOM 817 C CA . GLU A 1 105 ? -19.416 51.551 37.445 1.00 15.88 103 GLU A CA 1
ATOM 818 C C . GLU A 1 105 ? -19.122 52.465 38.633 1.00 28.58 103 GLU A C 1
ATOM 819 O O . GLU A 1 105 ? -18.631 52.002 39.670 1.00 33.57 103 GLU A O 1
ATOM 825 N N . PRO A 1 106 ? -19.393 53.760 38.517 1.00 28.98 104 PRO A N 1
ATOM 826 C CA . PRO A 1 106 ? -19.334 54.634 39.689 1.00 29.40 104 PRO A CA 1
ATOM 827 C C . PRO A 1 106 ? -20.635 54.555 40.475 1.00 33.13 104 PRO A C 1
ATOM 828 O O . PRO A 1 106 ? -21.695 54.209 39.949 1.00 31.72 104 PRO A O 1
ATOM 832 N N . THR A 1 107 ? -20.531 54.868 41.764 1.00 25.90 105 THR A N 1
ATOM 833 C CA . THR A 1 107 ? -21.670 54.824 42.668 1.00 29.14 105 THR A CA 1
ATOM 834 C C . THR A 1 107 ? -21.655 56.065 43.547 1.00 40.79 105 THR A C 1
ATOM 835 O O . THR A 1 107 ? -20.719 56.869 43.508 1.00 48.16 105 THR A O 1
ATOM 839 N N . ASP A 1 108 ? -22.712 56.216 44.345 1.00 37.06 106 ASP A N 1
ATOM 840 C CA . ASP A 1 108 ? -22.756 57.283 45.336 1.00 27.96 106 ASP A CA 1
ATOM 841 C C . ASP A 1 108 ? -21.533 57.190 46.238 1.00 33.79 106 ASP A C 1
ATOM 842 O O . ASP A 1 108 ? -21.074 56.097 46.579 1.00 37.27 106 ASP A O 1
ATOM 847 N N . VAL A 1 109 ? -20.994 58.346 46.613 1.00 38.36 107 VAL A N 1
ATOM 848 C CA . VAL A 1 109 ? -19.730 58.415 47.333 1.00 42.32 107 VAL A CA 1
ATOM 849 C C . VAL A 1 109 ? -19.879 59.342 48.532 1.00 40.84 107 VAL A C 1
ATOM 850 O O . VAL A 1 109 ? -20.613 60.334 48.490 1.00 32.52 107 VAL A O 1
ATOM 854 N N . ALA A 1 110 ? -19.189 58.992 49.617 1.00 38.45 108 ALA A N 1
ATOM 855 C CA . ALA A 1 110 ? -19.136 59.796 50.834 1.00 32.58 108 ALA A CA 1
ATOM 856 C C . ALA A 1 110 ? -17.670 60.086 51.121 1.00 43.75 108 ALA A C 1
ATOM 857 O O . ALA A 1 110 ? -16.929 59.193 51.543 1.00 36.02 108 ALA A O 1
ATOM 859 N N . ALA A 1 111 ? -17.251 61.329 50.898 1.00 45.68 109 ALA A N 1
ATOM 860 C CA . ALA A 1 111 ? -15.845 61.699 50.952 1.00 44.84 109 ALA A CA 1
ATOM 861 C C . ALA A 1 111 ? -15.499 62.392 52.263 1.00 43.16 109 ALA A C 1
ATOM 862 O O . ALA A 1 111 ? -16.341 63.035 52.896 1.00 38.75 109 ALA A O 1
ATOM 864 N N . THR A 1 112 ? -14.236 62.257 52.657 1.00 42.77 110 THR A N 1
ATOM 865 C CA . THR A 1 112 ? -13.702 62.942 53.824 1.00 45.85 110 THR A CA 1
ATOM 866 C C . THR A 1 112 ? -13.135 64.289 53.394 1.00 49.88 110 THR A C 1
ATOM 867 O O . THR A 1 112 ? -12.357 64.363 52.437 1.00 46.74 110 THR A O 1
ATOM 871 N N . LEU A 1 113 ? -13.536 65.349 54.094 1.00 54.09 111 LEU A N 1
ATOM 872 C CA . LEU A 1 113 ? -13.001 66.674 53.813 1.00 40.93 111 LEU A CA 1
ATOM 873 C C . LEU A 1 113 ? -11.495 66.692 54.035 1.00 47.84 111 LEU A C 1
ATOM 874 O O . LEU A 1 113 ? -10.984 66.127 55.006 1.00 45.06 111 LEU A O 1
ATOM 879 N N . GLY A 1 114 ? -10.780 67.343 53.119 1.00 49.69 112 GLY A N 1
ATOM 880 C CA . GLY A 1 114 ? -9.337 67.396 53.172 1.00 43.63 112 GLY A CA 1
ATOM 881 C C . GLY A 1 114 ? -8.628 66.157 52.671 1.00 57.09 112 GLY A C 1
ATOM 882 O O . GLY A 1 114 ? -7.397 66.183 52.535 1.00 53.69 112 GLY A O 1
ATOM 883 N N . SER A 1 115 ? -9.353 65.075 52.394 1.00 58.52 113 SER A N 1
ATOM 884 C CA . SER A 1 115 ? -8.743 63.858 51.881 1.00 53.00 113 SER A CA 1
ATOM 885 C C . SER A 1 115 ? -8.517 63.977 50.374 1.00 58.32 113 SER A C 1
ATOM 886 O O . SER A 1 115 ? -8.840 64.990 49.747 1.00 55.78 113 SER A O 1
ATOM 889 N N . ARG A 1 116 ? -7.951 62.927 49.782 1.00 60.76 114 ARG A N 1
ATOM 890 C CA . ARG A 1 116 ? -7.625 62.901 48.356 1.00 69.02 114 ARG A CA 1
ATOM 891 C C . ARG A 1 116 ? -8.471 61.808 47.700 1.00 59.12 114 ARG A C 1
ATOM 892 O O . ARG A 1 116 ? -8.029 60.667 47.545 1.00 71.72 114 ARG A O 1
ATOM 900 N N . LEU A 1 117 ? -9.690 62.174 47.310 1.00 48.46 115 LEU A N 1
ATOM 901 C CA . LEU A 1 117 ? -10.643 61.222 46.759 1.00 44.16 115 LEU A CA 1
ATOM 902 C C . LEU A 1 117 ? -10.244 60.805 45.347 1.00 50.88 115 LEU A C 1
ATOM 903 O O . LEU A 1 117 ? -9.594 61.552 44.612 1.00 63.52 115 LEU A O 1
ATOM 908 N N . THR A 1 118 ? -10.644 59.589 44.971 1.00 43.28 116 THR A N 1
ATOM 909 C CA . THR A 1 118 ? -10.449 59.082 43.611 1.00 36.76 116 THR A CA 1
ATOM 910 C C . THR A 1 118 ? -11.669 58.240 43.249 1.00 29.81 116 THR A C 1
ATOM 911 O O . THR A 1 118 ? -11.773 57.077 43.655 1.00 45.91 116 THR A O 1
ATOM 915 N N . ILE A 1 119 ? -12.590 58.833 42.499 1.00 25.47 117 ILE A N 1
ATOM 916 C CA . ILE A 1 119 ? -13.706 58.088 41.930 1.00 31.94 117 ILE A CA 1
ATOM 917 C C . ILE A 1 119 ? -13.229 57.388 40.668 1.00 40.74 117 ILE A C 1
ATOM 918 O O . ILE A 1 119 ? -12.470 57.956 39.875 1.00 43.72 117 ILE A O 1
ATOM 923 N N . ASP A 1 120 ? -13.667 56.149 40.478 1.00 39.07 118 ASP A N 1
ATOM 924 C CA . ASP A 1 120 ? -13.339 55.382 39.288 1.00 28.30 118 ASP A CA 1
ATOM 925 C C . ASP A 1 120 ? -14.563 55.283 38.386 1.00 29.74 118 ASP A C 1
ATOM 926 O O . ASP A 1 120 ? -15.702 55.263 38.859 1.00 30.59 118 ASP A O 1
ATOM 931 N N . CYS A 1 121 ? -14.315 55.230 37.075 1.00 28.02 119 CYS A N 1
ATOM 932 C CA . CYS A 1 121 ? -15.387 55.032 36.099 1.00 22.18 119 CYS A CA 1
ATOM 933 C C . CYS A 1 121 ? -14.735 54.455 34.842 1.00 29.36 119 CYS A C 1
ATOM 934 O O . CYS A 1 121 ? -14.113 55.193 34.074 1.00 41.06 119 CYS A O 1
ATOM 937 N N . SER A 1 122 ? -14.873 53.143 34.656 1.00 40.47 120 SER A N 1
ATOM 938 C CA . SER A 1 122 ? -14.262 52.433 33.542 1.00 27.09 120 SER A CA 1
ATOM 939 C C . SER A 1 122 ? -15.335 51.785 32.679 1.00 22.44 120 SER A C 1
ATOM 940 O O . SER A 1 122 ? -16.421 51.446 33.157 1.00 22.06 120 SER A O 1
ATOM 943 N N . ALA A 1 123 ? -15.012 51.607 31.401 1.00 23.00 121 ALA A N 1
ATOM 944 C CA . ALA A 1 123 ? -15.884 50.907 30.470 1.00 23.80 121 ALA A CA 1
ATOM 945 C C . ALA A 1 123 ? -15.024 50.297 29.374 1.00 29.19 121 ALA A C 1
ATOM 946 O O . ALA A 1 123 ? -13.848 50.635 29.220 1.00 24.13 121 ALA A O 1
ATOM 948 N N . THR A 1 124 ? -15.620 49.386 28.609 1.00 32.81 122 THR A N 1
ATOM 949 C CA . THR A 1 124 ? -14.888 48.697 27.558 1.00 27.20 122 THR A CA 1
ATOM 950 C C . THR A 1 124 ? -15.791 48.468 26.355 1.00 35.83 122 THR A C 1
ATOM 951 O O . THR A 1 124 ? -17.020 48.445 26.462 1.00 34.92 122 THR A O 1
ATOM 955 N N . GLY A 1 125 ? -15.155 48.301 25.207 1.00 42.79 123 GLY A N 1
ATOM 956 C CA . GLY A 1 125 ? -15.850 48.128 23.949 1.00 35.34 123 GLY A CA 1
ATOM 957 C C . GLY A 1 125 ? -14.897 48.411 22.809 1.00 52.12 123 GLY A C 1
ATOM 958 O O . GLY A 1 125 ? -13.712 48.672 23.013 1.00 55.00 123 GLY A O 1
ATOM 959 N N . TYR A 1 126 ? -15.438 48.351 21.593 1.00 50.39 124 TYR A N 1
ATOM 960 C CA . TYR A 1 126 ? -14.667 48.699 20.401 1.00 45.61 124 TYR A CA 1
ATOM 961 C C . TYR A 1 126 ? -15.421 49.738 19.582 1.00 50.50 124 TYR A C 1
ATOM 962 O O . TYR A 1 126 ? -16.563 49.475 19.156 1.00 43.47 124 TYR A O 1
ATOM 971 N N . PRO A 1 127 ? -14.834 50.922 19.328 1.00 47.35 125 PRO A N 1
ATOM 972 C CA . PRO A 1 127 ? -13.506 51.315 19.825 1.00 44.03 125 PRO A CA 1
ATOM 973 C C . PRO A 1 127 ? -13.494 51.514 21.339 1.00 51.81 125 PRO A C 1
ATOM 974 O O . PRO A 1 127 ? -14.561 51.499 21.950 1.00 40.78 125 PRO A O 1
ATOM 978 N N . GLN A 1 128 ? -12.315 51.671 21.932 1.00 47.69 126 GLN A N 1
ATOM 979 C CA . GLN A 1 128 ? -12.238 51.850 23.375 1.00 47.91 126 GLN A CA 1
ATOM 980 C C . GLN A 1 128 ? -13.006 53.110 23.766 1.00 36.05 126 GLN A C 1
ATOM 981 O O . GLN A 1 128 ? -12.758 54.184 23.198 1.00 52.07 126 GLN A O 1
ATOM 987 N N . PRO A 1 129 ? -13.940 53.025 24.711 1.00 29.93 127 PRO A N 1
ATOM 988 C CA . PRO A 1 129 ? -14.846 54.151 24.954 1.00 30.69 127 PRO A CA 1
ATOM 989 C C . PRO A 1 129 ? -14.137 55.317 25.620 1.00 37.05 127 PRO A C 1
ATOM 990 O O . PRO A 1 129 ? -13.130 55.156 26.315 1.00 40.21 127 PRO A O 1
ATOM 994 N N . GLN A 1 130 ? -14.684 56.508 25.395 1.00 35.82 128 GLN A N 1
ATOM 995 C CA . GLN A 1 130 ? -14.198 57.732 26.013 1.00 39.96 128 GLN A CA 1
ATOM 996 C C . GLN A 1 130 ? -15.033 58.027 27.252 1.00 38.64 128 GLN A C 1
ATOM 997 O O . GLN A 1 130 ? -16.265 57.957 27.208 1.00 34.96 128 GLN A O 1
ATOM 1003 N N . ILE A 1 131 ? -14.361 58.363 28.348 1.00 36.08 129 ILE A N 1
ATOM 1004 C CA . ILE A 1 131 ? -14.994 58.553 29.647 1.00 35.41 129 ILE A CA 1
ATOM 1005 C C . ILE A 1 131 ? -14.962 60.040 29.971 1.00 47.65 129 ILE A C 1
ATOM 1006 O O . ILE A 1 131 ? -13.883 60.637 30.063 1.00 51.13 129 ILE A O 1
ATOM 1011 N N . THR A 1 132 ? -16.142 60.639 30.139 1.00 42.23 130 THR A N 1
ATOM 1012 C CA . THR A 1 132 ? -16.263 62.067 30.405 1.00 50.10 130 THR A CA 1
ATOM 1013 C C . THR A 1 132 ? -17.148 62.298 31.622 1.00 47.75 130 THR A C 1
ATOM 1014 O O . THR A 1 132 ? -18.168 61.624 31.794 1.00 42.33 130 THR A O 1
ATOM 1018 N N . TRP A 1 133 ? -16.757 63.263 32.453 1.00 56.04 131 TRP A N 1
ATOM 1019 C CA . TRP A 1 133 ? -17.474 63.613 33.674 1.00 46.27 131 TRP A CA 1
ATOM 1020 C C . TRP A 1 133 ? -18.191 64.946 33.507 1.00 50.59 131 TRP A C 1
ATOM 1021 O O . TRP A 1 133 ? -17.591 65.927 33.054 1.00 49.68 131 TRP A O 1
ATOM 1032 N N . ASP A 1 134 ? -19.469 64.976 33.885 1.00 47.75 132 ASP A N 1
ATOM 1033 C CA . ASP A 1 134 ? -20.263 66.197 33.938 1.00 46.77 132 ASP A CA 1
ATOM 1034 C C . ASP A 1 134 ? -20.886 66.309 35.321 1.00 62.39 132 ASP A C 1
ATOM 1035 O O . ASP A 1 134 ? -21.558 65.379 35.779 1.00 66.29 132 ASP A O 1
ATOM 1040 N N . LYS A 1 135 ? -20.669 67.443 35.983 1.00 66.48 133 LYS A N 1
ATOM 1041 C CA . LYS A 1 135 ? -21.296 67.708 37.270 1.00 50.35 133 LYS A CA 1
ATOM 1042 C C . LYS A 1 135 ? -22.586 68.484 37.056 1.00 47.00 133 LYS A C 1
ATOM 1043 O O . LYS A 1 135 ? -22.675 69.333 36.166 1.00 60.11 133 LYS A O 1
ATOM 1049 N N . LEU A 1 136 ? -23.588 68.184 37.876 1.00 47.52 134 LEU A N 1
ATOM 1050 C CA . LEU A 1 136 ? -24.886 68.838 37.784 1.00 56.51 134 LEU A CA 1
ATOM 1051 C C . LEU A 1 136 ? -24.902 70.019 38.748 1.00 82.69 134 LEU A C 1
ATOM 1052 O O . LEU A 1 136 ? -24.820 69.830 39.968 1.00 87.19 134 LEU A O 1
ATOM 1057 N N . THR A 1 137 ? -25.001 71.231 38.207 1.00 100.30 135 THR A N 1
ATOM 1058 C CA . THR A 1 137 ? -25.130 72.428 39.032 1.00 97.38 135 THR A CA 1
ATOM 1059 C C . THR A 1 137 ? -26.612 72.661 39.338 1.00 112.99 135 THR A C 1
ATOM 1060 O O . THR A 1 137 ? -27.415 72.936 38.439 1.00 105.72 135 THR A O 1
ATOM 1064 N N . ASP A 1 138 ? -26.985 72.518 40.611 1.00 121.27 136 ASP A N 1
ATOM 1065 C CA . ASP A 1 138 ? -28.380 72.740 40.995 1.00 120.74 136 ASP A CA 1
ATOM 1066 C C . ASP A 1 138 ? -28.789 74.215 40.957 1.00 133.75 136 ASP A C 1
ATOM 1067 O O . ASP A 1 138 ? -29.882 74.566 41.424 1.00 131.43 136 ASP A O 1
ATOM 1072 N N . ARG A 1 139 ? -27.912 75.063 40.411 1.00 139.61 137 ARG A N 1
ATOM 1073 C CA . ARG A 1 139 ? -28.308 76.419 40.053 1.00 138.35 137 ARG A CA 1
ATOM 1074 C C . ARG A 1 139 ? -29.349 76.394 38.941 1.00 143.50 137 ARG A C 1
ATOM 1075 O O . ARG A 1 139 ? -30.202 77.287 38.866 1.00 133.56 137 ARG A O 1
ATOM 1083 N N . SER A 1 140 ? -29.297 75.375 38.078 1.00 136.05 138 SER A N 1
ATOM 1084 C CA . SER A 1 140 ? -30.340 75.108 37.093 1.00 135.06 138 SER A CA 1
ATOM 1085 C C . SER A 1 140 ? -30.204 73.700 36.524 1.00 129.22 138 SER A C 1
ATOM 1086 O O . SER A 1 140 ? -30.436 73.491 35.329 1.00 130.43 138 SER A O 1
ATOM 1089 N N . GLU A 1 141 ? -29.837 72.738 37.379 1.00 120.65 139 GLU A N 1
ATOM 1090 C CA . GLU A 1 141 ? -29.625 71.331 37.024 1.00 123.20 139 GLU A CA 1
ATOM 1091 C C . GLU A 1 141 ? -29.068 71.115 35.619 1.00 126.44 139 GLU A C 1
ATOM 1092 O O . GLU A 1 141 ? -29.580 70.291 34.856 1.00 128.79 139 GLU A O 1
ATOM 1098 N N . HIS A 1 142 ? -28.007 71.837 35.276 1.00 115.12 140 HIS A N 1
ATOM 1099 C CA . HIS A 1 142 ? -27.389 71.752 33.962 1.00 102.30 140 HIS A CA 1
ATOM 1100 C C . HIS A 1 142 ? -26.041 71.052 34.057 1.00 82.67 140 HIS A C 1
ATOM 1101 O O . HIS A 1 142 ? -25.306 71.230 35.034 1.00 72.75 140 HIS A O 1
ATOM 1108 N N . GLN A 1 143 ? -25.723 70.262 33.035 1.00 91.25 141 GLN A N 1
ATOM 1109 C CA . GLN A 1 143 ? -24.433 69.591 32.981 1.00 93.79 141 GLN A CA 1
ATOM 1110 C C . GLN A 1 143 ? -23.327 70.582 32.644 1.00 74.03 141 GLN A C 1
ATOM 1111 O O . GLN A 1 143 ? -23.496 71.473 31.808 1.00 94.28 141 GLN A O 1
ATOM 1117 N N . LEU A 1 144 ? -22.189 70.423 33.309 1.00 64.37 142 LEU A N 1
ATOM 1118 C CA . LEU A 1 144 ? -20.967 71.131 32.950 1.00 69.44 142 LEU A CA 1
ATOM 1119 C C . LEU A 1 144 ? -19.795 70.165 33.065 1.00 61.85 142 LEU A C 1
ATOM 1120 O O . LEU A 1 144 ? -19.579 69.576 34.132 1.00 70.57 142 LEU A O 1
ATOM 1125 N N . PRO A 1 145 ? -19.041 69.955 31.987 1.00 52.54 143 PRO A N 1
ATOM 1126 C CA . PRO A 1 145 ? -17.911 69.017 32.043 1.00 56.42 143 PRO A CA 1
ATOM 1127 C C . PRO A 1 145 ? -16.903 69.431 33.105 1.00 60.73 143 PRO A C 1
ATOM 1128 O O . PRO A 1 145 ? -16.510 70.596 33.195 1.00 62.72 143 PRO A O 1
ATOM 1132 N N . VAL A 1 146 ? -16.491 68.460 33.919 1.00 76.55 144 VAL A N 1
ATOM 1133 C CA . VAL A 1 146 ? -15.619 68.712 35.060 1.00 69.52 144 VAL A CA 1
ATOM 1134 C C . VAL A 1 146 ? -14.217 69.075 34.583 1.00 79.46 144 VAL A C 1
ATOM 1135 O O . VAL A 1 146 ? -13.817 70.244 34.637 1.00 88.19 144 VAL A O 1
ATOM 1139 N N . GLY A 1 147 ? -13.462 68.083 34.124 1.00 83.40 145 GLY A N 1
ATOM 1140 C CA . GLY A 1 147 ? -12.143 68.320 33.577 1.00 95.58 145 GLY A CA 1
ATOM 1141 C C . GLY A 1 147 ? -11.071 68.482 34.642 1.00 97.93 145 GLY A C 1
ATOM 1142 O O . GLY A 1 147 ? -11.342 68.725 35.816 1.00 87.90 145 GLY A O 1
ATOM 1143 N N . SER A 1 148 ? -9.818 68.354 34.199 1.00 105.41 146 SER A N 1
ATOM 1144 C CA . SER A 1 148 ? -8.656 68.389 35.088 1.00 98.11 146 SER A CA 1
ATOM 1145 C C . SER A 1 148 ? -8.332 69.837 35.442 1.00 118.31 146 SER A C 1
ATOM 1146 O O . SER A 1 148 ? -7.532 70.505 34.782 1.00 115.43 146 SER A O 1
ATOM 1149 N N . ASP A 1 149 ? -8.964 70.329 36.505 1.00 130.06 147 ASP A N 1
ATOM 1150 C CA . ASP A 1 149 ? -8.682 71.655 37.029 1.00 109.46 147 ASP A CA 1
ATOM 1151 C C . ASP A 1 149 ? -7.422 71.612 37.889 1.00 98.17 147 ASP A C 1
ATOM 1152 O O . ASP A 1 149 ? -6.734 70.591 37.991 1.00 106.10 147 ASP A O 1
ATOM 1157 N N . SER A 1 150 ? -7.109 72.744 38.510 1.00 98.58 148 SER A N 1
ATOM 1158 C CA . SER A 1 150 ? -6.282 72.734 39.703 1.00 104.32 148 SER A CA 1
ATOM 1159 C C . SER A 1 150 ? -7.175 72.288 40.851 1.00 112.77 148 SER A C 1
ATOM 1160 O O . SER A 1 150 ? -8.273 72.826 41.028 1.00 117.36 148 SER A O 1
ATOM 1163 N N . GLN A 1 151 ? -6.718 71.286 41.604 1.00 93.42 149 GLN A N 1
ATOM 1164 C CA . GLN A 1 151 ? -7.467 70.566 42.645 1.00 85.77 149 GLN A CA 1
ATOM 1165 C C . GLN A 1 151 ? -8.363 69.470 42.075 1.00 84.70 149 GLN A C 1
ATOM 1166 O O . GLN A 1 151 ? -9.238 68.966 42.800 1.00 85.37 149 GLN A O 1
ATOM 1172 N N . ARG A 1 152 ? -8.180 69.080 40.813 1.00 88.37 150 ARG A N 1
ATOM 1173 C CA . ARG A 1 152 ? -8.942 67.997 40.201 1.00 75.68 150 ARG A CA 1
ATOM 1174 C C . ARG A 1 152 ? -8.076 67.321 39.145 1.00 78.33 150 ARG A C 1
ATOM 1175 O O . ARG A 1 152 ? -7.027 67.837 38.752 1.00 96.88 150 ARG A O 1
ATOM 1183 N N . THR A 1 153 ? -8.527 66.154 38.685 1.00 72.36 151 THR A N 1
ATOM 1184 C CA . THR A 1 153 ? -7.739 65.329 37.774 1.00 66.20 151 THR A CA 1
ATOM 1185 C C . THR A 1 153 ? -8.634 64.251 37.177 1.00 71.73 151 THR A C 1
ATOM 1186 O O . THR A 1 153 ? -9.541 63.745 37.844 1.00 78.10 151 THR A O 1
ATOM 1190 N N . LEU A 1 154 ? -8.376 63.917 35.911 1.00 75.20 152 LEU A N 1
ATOM 1191 C CA . LEU A 1 154 ? -8.994 62.774 35.242 1.00 61.64 152 LEU A CA 1
ATOM 1192 C C . LEU A 1 154 ? -7.873 61.929 34.649 1.00 49.29 152 LEU A C 1
ATOM 1193 O O . LEU A 1 154 ? -7.222 62.343 33.684 1.00 47.79 152 LEU A O 1
ATOM 1198 N N . ALA A 1 155 ? -7.650 60.747 35.222 1.00 54.18 153 ALA A N 1
ATOM 1199 C CA . ALA A 1 155 ? -6.545 59.898 34.800 1.00 63.82 153 ALA A CA 1
ATOM 1200 C C . ALA A 1 155 ? -6.861 59.217 33.468 1.00 73.04 153 ALA A C 1
ATOM 1201 O O . ALA A 1 155 ? -7.967 59.316 32.932 1.00 67.09 153 ALA A O 1
ATOM 1203 N N . SER A 1 156 ? -5.858 58.504 32.946 1.00 71.79 154 SER A N 1
ATOM 1204 C CA . SER A 1 156 ? -5.902 57.818 31.656 1.00 72.93 154 SER A CA 1
ATOM 1205 C C . SER A 1 156 ? -7.219 57.094 31.396 1.00 66.94 154 SER A C 1
ATOM 1206 O O . SER A 1 156 ? -7.717 57.074 30.265 1.00 55.26 154 SER A O 1
ATOM 1209 N N . ASN A 1 157 ? -7.791 56.510 32.444 1.00 79.60 155 ASN A N 1
ATOM 1210 C CA . ASN A 1 157 ? -8.936 55.614 32.352 1.00 80.49 155 ASN A CA 1
ATOM 1211 C C . ASN A 1 157 ? -10.215 56.215 32.917 1.00 59.04 155 ASN A C 1
ATOM 1212 O O . ASN A 1 157 ? -11.118 55.473 33.318 1.00 58.59 155 ASN A O 1
ATOM 1217 N N . GLY A 1 158 ? -10.304 57.538 32.983 1.00 48.73 156 GLY A N 1
ATOM 1218 C CA . GLY A 1 158 ? -11.516 58.180 33.441 1.00 45.61 156 GLY A CA 1
ATOM 1219 C C . GLY A 1 158 ? -11.705 58.237 34.939 1.00 43.81 156 GLY A C 1
ATOM 1220 O O . GLY A 1 158 ? -12.809 58.559 35.391 1.00 35.91 156 GLY A O 1
ATOM 1221 N N . SER A 1 159 ? -10.675 57.940 35.726 1.00 40.10 157 SER A N 1
ATOM 1222 C CA . SER A 1 159 ? -10.786 58.035 37.176 1.00 31.07 157 SER A CA 1
ATOM 1223 C C . SER A 1 159 ? -10.672 59.496 37.597 1.00 44.92 157 SER A C 1
ATOM 1224 O O . SER A 1 159 ? -9.640 60.136 37.369 1.00 58.31 157 SER A O 1
ATOM 1227 N N . LEU A 1 160 ? -11.733 60.021 38.206 1.00 47.84 158 LEU A N 1
ATOM 1228 C CA . LEU A 1 160 ? -11.785 61.413 38.636 1.00 40.33 158 LEU A CA 1
ATOM 1229 C C . LEU A 1 160 ? -11.216 61.517 40.046 1.00 41.95 158 LEU A C 1
ATOM 1230 O O . LEU A 1 160 ? -11.736 60.894 40.976 1.00 57.15 158 LEU A O 1
ATOM 1235 N N . THR A 1 161 ? -10.157 62.309 40.205 1.00 43.34 159 THR A N 1
ATOM 1236 C CA . THR A 1 161 ? -9.423 62.400 41.459 1.00 44.59 159 THR A CA 1
ATOM 1237 C C . THR A 1 161 ? -9.459 63.828 41.983 1.00 55.16 159 THR A C 1
ATOM 1238 O O . THR A 1 161 ? -9.107 64.768 41.263 1.00 66.62 159 THR A O 1
ATOM 1242 N N . PHE A 1 162 ? -9.881 63.983 43.235 1.00 48.53 160 PHE A N 1
ATOM 1243 C CA . PHE A 1 162 ? -9.824 65.255 43.940 1.00 50.40 160 PHE A CA 1
ATOM 1244 C C . PHE A 1 162 ? -8.589 65.270 44.830 1.00 70.09 160 PHE A C 1
ATOM 1245 O O . PHE A 1 162 ? -8.291 64.283 45.508 1.00 74.27 160 PHE A O 1
ATOM 1253 N N . LEU A 1 163 ? -7.868 66.393 44.823 1.00 74.98 161 LEU A N 1
ATOM 1254 C CA . LEU A 1 163 ? -6.656 66.498 45.631 1.00 80.63 161 LEU A CA 1
ATOM 1255 C C . LEU A 1 163 ? -6.981 66.810 47.088 1.00 74.60 161 LEU A C 1
ATOM 1256 O O . LEU A 1 163 ? -6.556 66.087 47.996 1.00 72.09 161 LEU A O 1
ATOM 1261 N N . ARG A 1 164 ? -7.721 67.889 47.331 1.00 63.19 162 ARG A N 1
ATOM 1262 C CA . ARG A 1 164 ? -8.296 68.181 48.639 1.00 62.95 162 ARG A CA 1
ATOM 1263 C C . ARG A 1 164 ? -9.801 68.318 48.465 1.00 64.75 162 ARG A C 1
ATOM 1264 O O . ARG A 1 164 ? -10.266 69.191 47.725 1.00 68.54 162 ARG A O 1
ATOM 1272 N N . VAL A 1 165 ? -10.561 67.451 49.138 1.00 62.67 163 VAL A N 1
ATOM 1273 C CA . VAL A 1 165 ? -12.012 67.491 49.014 1.00 61.19 163 VAL A CA 1
ATOM 1274 C C . VAL A 1 165 ? -12.553 68.704 49.756 1.00 58.00 163 VAL A C 1
ATOM 1275 O O . VAL A 1 165 ? -12.114 69.025 50.870 1.00 53.48 163 VAL A O 1
ATOM 1279 N N . ASP A 1 166 ? -13.513 69.388 49.138 1.00 53.18 164 ASP A N 1
ATOM 1280 C CA . ASP A 1 166 ? -14.080 70.609 49.687 1.00 62.77 164 ASP A CA 1
ATOM 1281 C C . ASP A 1 166 ? -15.599 70.520 49.701 1.00 54.78 164 ASP A C 1
ATOM 1282 O O . ASP A 1 166 ? -16.204 69.700 49.006 1.00 71.34 164 ASP A O 1
ATOM 1287 N N . GLU A 1 167 ? -16.213 71.392 50.507 1.00 59.69 165 GLU A N 1
ATOM 1288 C CA . GLU A 1 167 ? -17.658 71.584 50.434 1.00 66.49 165 GLU A CA 1
ATOM 1289 C C . GLU A 1 167 ? -18.086 71.991 49.029 1.00 70.51 165 GLU A C 1
ATOM 1290 O O . GLU A 1 167 ? -19.230 71.744 48.630 1.00 70.38 165 GLU A O 1
ATOM 1296 N N . SER A 1 168 ? -17.181 72.625 48.277 1.00 64.32 166 SER A N 1
ATOM 1297 C CA . SER A 1 168 ? -17.427 72.935 46.873 1.00 76.71 166 SER A CA 1
ATOM 1298 C C . SER A 1 168 ? -17.781 71.684 46.083 1.00 102.41 166 SER A C 1
ATOM 1299 O O . SER A 1 168 ? -18.573 71.739 45.135 1.00 103.27 166 SER A O 1
ATOM 1302 N N . ASP A 1 169 ? -17.212 70.548 46.467 1.00 85.90 167 ASP A N 1
ATOM 1303 C CA . ASP A 1 169 ? -17.332 69.307 45.703 1.00 50.35 167 ASP A CA 1
ATOM 1304 C C . ASP A 1 169 ? -18.443 68.412 46.242 1.00 52.57 167 ASP A C 1
ATOM 1305 O O . ASP A 1 169 ? -18.221 67.249 46.559 1.00 74.31 167 ASP A O 1
ATOM 1310 N N . LYS A 1 170 ? -19.655 68.945 46.357 1.00 45.29 168 LYS A N 1
ATOM 1311 C CA . LYS A 1 170 ? -20.825 68.165 46.726 1.00 40.03 168 LYS A CA 1
ATOM 1312 C C . LYS A 1 170 ? -21.799 68.130 45.558 1.00 48.00 168 LYS A C 1
ATOM 1313 O O . LYS A 1 170 ? -21.617 68.807 44.545 1.00 67.59 168 LYS A O 1
ATOM 1319 N N . GLY A 1 171 ? -22.853 67.342 45.712 1.00 52.07 169 GLY A N 1
ATOM 1320 C CA . GLY A 1 171 ? -23.870 67.238 44.685 1.00 56.64 169 GLY A CA 1
ATOM 1321 C C . GLY A 1 171 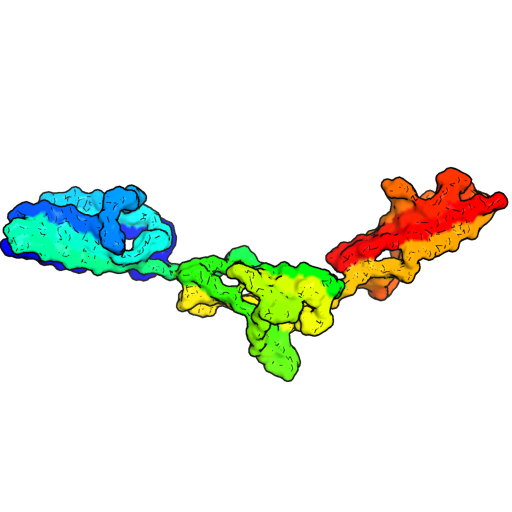? -23.666 66.033 43.791 1.00 50.27 169 GLY A C 1
ATOM 1322 O O . GLY A 1 171 ? -22.808 65.175 44.020 1.00 55.80 169 GLY A O 1
ATOM 1323 N N . VAL A 1 172 ? -24.478 65.979 42.738 1.00 48.69 170 VAL A N 1
ATOM 1324 C CA . VAL A 1 172 ? -24.527 64.822 41.853 1.00 37.80 170 VAL A CA 1
ATOM 1325 C C . VAL A 1 172 ? -23.646 65.053 40.629 1.00 32.42 170 VAL A C 1
ATOM 1326 O O . VAL A 1 172 ? -23.643 66.144 40.044 1.00 35.85 170 VAL A O 1
ATOM 1330 N N . TYR A 1 173 ? -22.871 64.032 40.271 1.00 42.81 171 TYR A N 1
ATOM 1331 C CA . TYR A 1 173 ? -21.994 64.021 39.110 1.00 40.68 171 TYR A CA 1
ATOM 1332 C C . TYR A 1 173 ? -22.427 62.888 38.189 1.00 49.17 171 TYR A C 1
A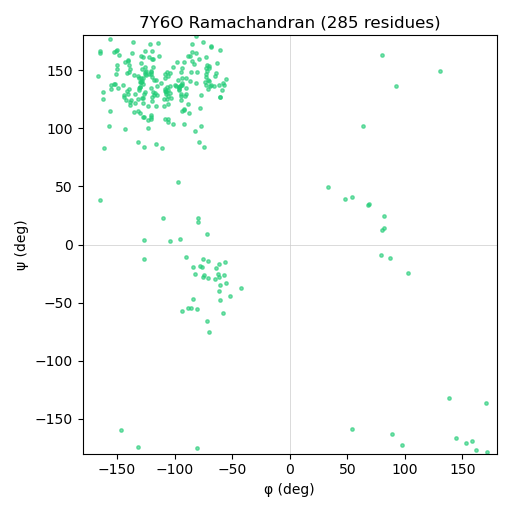TOM 1333 O O . TYR A 1 173 ? -23.211 62.013 38.568 1.00 45.23 171 TYR A O 1
ATOM 1342 N N . ILE A 1 174 ? -21.910 62.908 36.960 1.00 49.23 172 ILE A N 1
ATOM 1343 C CA . ILE A 1 174 ? -22.251 61.914 35.944 1.00 44.12 172 ILE A CA 1
ATOM 1344 C C . ILE A 1 174 ? -21.013 61.624 35.106 1.00 48.68 172 ILE A C 1
ATOM 1345 O O . ILE A 1 174 ? -20.396 62.549 34.567 1.00 59.13 172 ILE A O 1
ATOM 1350 N N . CYS A 1 175 ? -20.651 60.346 34.988 1.00 43.51 173 CYS A N 1
ATOM 1351 C CA . CYS A 1 175 ? -19.669 59.926 33.997 1.00 48.53 173 CYS A CA 1
ATOM 1352 C C . CYS A 1 175 ? -20.372 59.208 32.851 1.00 35.68 173 CYS A C 1
ATOM 1353 O O . CYS A 1 175 ? -21.374 58.514 33.043 1.00 26.06 173 CYS A O 1
ATOM 1356 N N . GLN A 1 176 ? -19.839 59.404 31.649 1.00 36.55 174 GLN A N 1
ATOM 1357 C CA . GLN A 1 176 ? -20.500 59.028 30.408 1.00 22.46 174 GLN A CA 1
ATOM 1358 C C . GLN A 1 176 ? -19.481 58.325 29.529 1.00 33.20 174 GLN A C 1
ATOM 1359 O O . GLN A 1 176 ? -18.440 58.904 29.202 1.00 40.63 174 GLN A O 1
ATOM 1365 N N . ALA A 1 177 ? -19.776 57.084 29.150 1.00 31.80 175 ALA A N 1
ATOM 1366 C CA . ALA A 1 177 ? -18.889 56.273 28.326 1.00 30.39 175 ALA A CA 1
ATOM 1367 C C . ALA A 1 177 ? -19.496 56.130 26.939 1.00 32.82 175 ALA A C 1
ATOM 1368 O O . ALA A 1 177 ? -20.642 55.688 26.804 1.00 35.67 175 ALA A O 1
ATOM 1370 N N . TYR A 1 178 ? -18.729 56.501 25.914 1.00 37.14 176 TYR A N 1
ATOM 1371 C CA . TYR A 1 178 ? -19.233 56.537 24.547 1.00 39.73 176 TYR A CA 1
ATOM 1372 C C . TYR A 1 178 ? -18.088 56.233 23.593 1.00 40.80 176 TYR A C 1
ATOM 1373 O O . TYR A 1 178 ? -16.992 56.783 23.741 1.00 43.06 176 TYR A O 1
ATOM 1382 N N . ASN A 1 179 ? -18.343 55.359 22.619 1.00 35.69 177 ASN A N 1
ATOM 1383 C CA . ASN A 1 179 ? -17.351 55.003 21.610 1.00 38.56 177 ASN A CA 1
ATOM 1384 C C . ASN A 1 179 ? -17.867 55.171 20.186 1.00 42.77 177 ASN A C 1
ATOM 1385 O O . ASN A 1 179 ? -17.155 54.828 19.235 1.00 49.00 177 ASN A O 1
ATOM 1390 N N . GLY A 1 180 ? -19.083 55.683 20.014 1.00 46.97 178 GLY A N 1
ATOM 1391 C CA . GLY A 1 180 ? -19.701 55.819 18.718 1.00 46.53 178 GLY A CA 1
ATOM 1392 C C . GLY A 1 180 ? -20.753 54.773 18.416 1.00 40.61 178 GLY A C 1
ATOM 1393 O O . GLY A 1 180 ? -21.635 55.023 17.584 1.00 37.95 178 GLY A O 1
ATOM 1394 N N . ILE A 1 181 ? -20.680 53.612 19.061 1.00 50.88 179 ILE A N 1
ATOM 1395 C CA . ILE A 1 181 ? -21.684 52.566 18.903 1.00 26.23 179 ILE A CA 1
ATOM 1396 C C . ILE A 1 181 ? -22.772 52.775 19.941 1.00 30.16 179 ILE A C 1
ATOM 1397 O O . ILE A 1 181 ? -22.494 53.164 21.082 1.00 39.88 179 ILE A O 1
ATOM 1402 N N . GLY A 1 182 ? -24.017 52.507 19.549 1.00 38.32 180 GLY A N 1
ATOM 1403 C CA . GLY A 1 182 ? -25.158 52.737 20.410 1.00 61.07 180 GLY A CA 1
ATOM 1404 C C . GLY A 1 182 ? -25.204 54.160 20.928 1.00 68.15 180 GLY A C 1
ATOM 1405 O O . GLY A 1 182 ? -24.595 55.058 20.341 1.00 71.61 180 GLY A O 1
ATOM 1406 N N . ASN A 1 183 ? -25.919 54.386 22.026 1.00 67.81 181 ASN A N 1
ATOM 1407 C CA . ASN A 1 183 ? -25.855 55.673 22.700 1.00 69.20 181 ASN A CA 1
ATOM 1408 C C . ASN A 1 183 ? -24.775 55.723 23.768 1.00 67.88 181 ASN A C 1
ATOM 1409 O O . ASN A 1 183 ? -24.462 56.811 24.264 1.00 60.52 181 ASN A O 1
ATOM 1414 N N . GLY A 1 184 ? -24.193 54.585 24.117 1.00 71.52 182 GLY A N 1
ATOM 1415 C CA . GLY A 1 184 ? -23.202 54.536 25.167 1.00 62.30 182 GLY A CA 1
ATOM 1416 C C . GLY A 1 184 ? -23.835 54.312 26.526 1.00 52.01 182 GLY A C 1
ATOM 1417 O O . GLY A 1 184 ? -24.992 53.897 26.656 1.00 51.35 182 GLY A O 1
ATOM 1418 N N . LEU A 1 185 ? -23.050 54.596 27.559 1.00 39.71 183 LEU A N 1
ATOM 1419 C CA . LEU A 1 185 ? -23.491 54.451 28.934 1.00 37.63 183 LEU A CA 1
ATOM 1420 C C . LEU A 1 185 ? -23.428 55.795 29.644 1.00 38.45 183 LEU A C 1
ATOM 1421 O O . LEU A 1 185 ? -22.722 56.717 29.225 1.00 39.11 183 LEU A O 1
ATOM 1426 N N . GLN A 1 186 ? -24.184 55.890 30.734 1.00 40.82 184 GLN A N 1
ATOM 1427 C CA . GLN A 1 186 ? -24.268 57.107 31.526 1.00 45.51 184 GLN A CA 1
ATOM 1428 C C . GLN A 1 186 ? -24.669 56.702 32.936 1.00 52.48 184 GLN A C 1
ATOM 1429 O O . GLN A 1 186 ? -25.588 55.896 33.108 1.00 52.68 184 GLN A O 1
ATOM 1435 N N . LYS A 1 187 ? -23.979 57.248 33.937 1.00 47.86 185 LYS A N 1
ATOM 1436 C CA . LYS A 1 187 ? -24.224 56.882 35.328 1.00 35.65 185 LYS A CA 1
ATOM 1437 C C . LYS A 1 187 ? -24.213 58.138 36.185 1.00 38.93 185 LYS A C 1
ATOM 1438 O O . LYS A 1 187 ? -23.228 58.881 36.188 1.00 36.15 185 LYS A O 1
ATOM 1444 N N . LYS A 1 188 ? -25.298 58.355 36.925 1.00 35.47 186 LYS A N 1
ATOM 1445 C CA . LYS A 1 188 ? -25.450 59.512 37.797 1.00 38.20 186 LYS A CA 1
ATOM 1446 C C . LYS A 1 188 ? -25.216 59.087 39.242 1.00 39.73 186 LYS A C 1
ATOM 1447 O O . LYS A 1 188 ? -25.849 58.144 39.727 1.00 42.66 186 LYS A O 1
ATOM 1453 N N . ILE A 1 189 ? -24.302 59.781 39.923 1.00 37.74 187 ILE A N 1
ATOM 1454 C CA . ILE A 1 189 ? -23.918 59.461 41.292 1.00 40.12 187 ILE A CA 1
ATOM 1455 C C . ILE A 1 189 ? -24.069 60.703 42.162 1.00 44.94 187 ILE A C 1
ATOM 1456 O O . ILE A 1 189 ? -23.982 61.834 41.677 1.00 54.52 187 ILE A O 1
ATOM 1461 N N . HIS A 1 190 ? -24.303 60.483 43.456 1.00 41.99 188 HIS A N 1
ATOM 1462 C CA . HIS A 1 190 ? -24.435 61.550 44.443 1.00 37.86 188 HIS A CA 1
ATOM 1463 C C . HIS A 1 190 ? -23.175 61.588 45.298 1.00 43.45 188 HIS A C 1
ATOM 1464 O O . HIS A 1 190 ? -22.840 60.599 45.959 1.00 48.86 188 HIS A O 1
ATOM 1471 N N . LEU A 1 191 ? -22.487 62.726 45.296 1.00 41.24 189 LEU A N 1
ATOM 1472 C CA . LEU A 1 191 ? -21.354 62.938 46.184 1.00 35.90 189 LEU A CA 1
ATOM 1473 C C . LEU A 1 191 ? -21.845 63.686 47.415 1.00 45.81 189 LEU A C 1
ATOM 1474 O O . LEU A 1 191 ? -22.576 64.674 47.297 1.00 48.00 189 LEU A O 1
ATOM 1479 N N . THR A 1 192 ? -21.453 63.204 48.590 1.00 38.86 190 THR A N 1
ATOM 1480 C CA . THR A 1 192 ? -21.722 63.876 49.851 1.00 27.50 190 THR A CA 1
ATOM 1481 C C . THR A 1 192 ? -20.417 63.998 50.621 1.00 50.13 190 THR A C 1
ATOM 1482 O O . THR A 1 192 ? -19.573 63.098 50.576 1.00 46.87 190 THR A O 1
ATOM 1486 N N . VAL A 1 193 ? -20.250 65.117 51.321 1.00 58.01 191 VAL A N 1
ATOM 1487 C CA . VAL A 1 193 ? -19.006 65.443 52.008 1.00 57.21 191 VAL A CA 1
ATOM 1488 C C . VAL A 1 193 ? -19.205 65.257 53.505 1.00 48.85 191 VAL A C 1
ATOM 1489 O O . VAL A 1 193 ? -20.226 65.679 54.063 1.00 53.92 191 VAL A O 1
ATOM 1493 N N . HIS A 1 194 ? -18.225 64.633 54.154 1.00 42.94 192 HIS A N 1
ATOM 1494 C CA . HIS A 1 194 ? -18.322 64.293 55.565 1.00 50.41 192 HIS A CA 1
ATOM 1495 C C . HIS A 1 194 ? -16.979 64.547 56.234 1.00 50.03 192 HIS A C 1
ATOM 1496 O O . HIS A 1 194 ? -15.929 64.511 55.588 1.00 48.68 192 HIS A O 1
ATOM 1503 N N . VAL A 1 195 ? -17.023 64.802 57.539 1.00 40.18 193 VAL A N 1
ATOM 1504 C CA . VAL A 1 195 ? -15.878 65.308 58.288 1.00 50.25 193 VAL A CA 1
ATOM 1505 C C . VAL A 1 195 ? -15.259 64.183 59.110 1.00 62.12 193 VAL A C 1
ATOM 1506 O O . VAL A 1 195 ? -15.972 63.395 59.742 1.00 47.27 193 VAL A O 1
ATOM 1510 N N . ALA A 1 196 ? -13.928 64.115 59.096 1.00 56.15 194 ALA A N 1
ATOM 1511 C CA . ALA A 1 196 ? -13.204 63.139 59.891 1.00 56.98 194 ALA A CA 1
ATOM 1512 C C . ALA A 1 196 ? -13.406 63.413 61.380 1.00 57.17 194 ALA A C 1
ATOM 1513 O O . ALA A 1 196 ? -13.506 64.569 61.800 1.00 64.55 194 ALA A O 1
ATOM 1515 N N . PRO A 1 197 ? -13.462 62.363 62.198 1.00 58.42 195 PRO A N 1
ATOM 1516 C CA . PRO A 1 197 ? -13.687 62.556 63.635 1.00 53.10 195 PRO A CA 1
ATOM 1517 C C . PRO A 1 197 ? -12.481 63.193 64.305 1.00 58.19 195 PRO A C 1
ATOM 1518 O O . PRO A 1 197 ? -11.341 63.059 63.853 1.00 62.12 195 PRO A O 1
ATOM 1522 N N . LYS A 1 198 ? -12.754 63.897 65.403 1.00 61.90 196 LYS A N 1
ATOM 1523 C CA .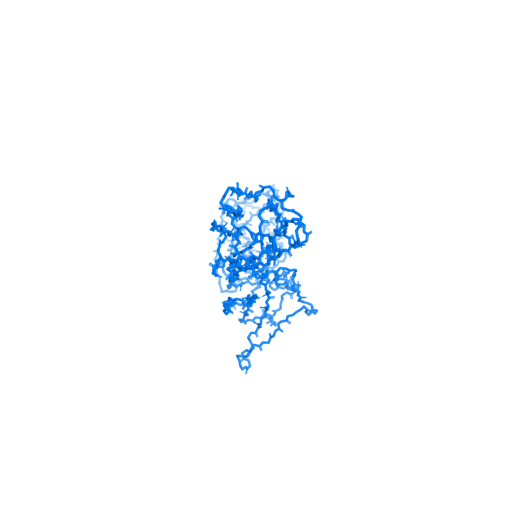 LYS A 1 198 ? -11.729 64.583 66.177 1.00 67.39 196 LYS A CA 1
ATOM 1524 C C . LYS A 1 198 ? -12.042 64.425 67.656 1.00 70.12 196 LYS A C 1
ATOM 1525 O O . LYS A 1 198 ? -13.170 64.689 68.083 1.00 68.96 196 LYS A O 1
ATOM 1531 N N . VAL A 1 199 ? -11.050 63.993 68.435 1.00 61.99 197 VAL A N 1
ATOM 1532 C CA . VAL A 1 199 ? -11.187 64.045 69.884 1.00 62.58 197 VAL A CA 1
ATOM 1533 C C . VAL A 1 199 ? -11.173 65.502 70.329 1.00 76.95 197 VAL A C 1
ATOM 1534 O O . VAL A 1 199 ? -10.392 66.317 69.820 1.00 84.49 197 VAL A O 1
ATOM 1538 N N . LYS A 1 200 ? -12.077 65.848 71.253 1.00 81.61 198 LYS A N 1
ATOM 1539 C CA . LYS A 1 200 ? -12.246 67.248 71.641 1.00 74.71 198 LYS A CA 1
ATOM 1540 C C . LYS A 1 200 ? -10.957 67.795 72.238 1.00 78.73 198 LYS A C 1
ATOM 1541 O O . LYS A 1 200 ? -10.575 68.944 71.979 1.00 75.26 198 LYS A O 1
ATOM 1547 N N . GLU A 1 201 ? -10.274 66.984 73.042 1.00 76.86 199 GLU A N 1
ATOM 1548 C CA . GLU A 1 201 ? -9.116 67.417 73.801 1.00 86.45 199 GLU A CA 1
ATOM 1549 C C . GLU A 1 201 ? -7.971 66.461 73.534 1.00 83.37 199 GLU A C 1
ATOM 1550 O O . GLU A 1 201 ? -8.110 65.245 73.705 1.00 82.52 199 GLU A O 1
ATOM 1556 N N . ASP A 1 202 ? -6.842 67.027 73.118 1.00 86.61 200 ASP A N 1
ATOM 1557 C CA . ASP A 1 202 ? -5.694 66.216 72.743 1.00 88.17 200 ASP A CA 1
ATOM 1558 C C . ASP A 1 202 ? -5.216 65.377 73.919 1.00 84.43 200 ASP A C 1
ATOM 1559 O O . ASP A 1 202 ? -4.998 64.168 73.786 1.00 79.91 200 ASP A O 1
ATOM 1564 N N . PHE A 1 203 ? -5.073 66.001 75.087 1.00 93.28 201 PHE A N 1
ATOM 1565 C CA . PHE A 1 203 ? -4.453 65.334 76.223 1.00 100.07 201 PHE A CA 1
ATOM 1566 C C . PHE A 1 203 ? -4.825 66.113 77.480 1.00 101.29 201 PHE A C 1
ATOM 1567 O O . PHE A 1 203 ? -4.590 67.322 77.546 1.00 94.82 201 PHE A O 1
ATOM 1575 N N . THR A 1 204 ? -5.404 65.420 78.464 1.00 102.60 202 THR A N 1
ATOM 1576 C CA . THR A 1 204 ? -5.870 66.010 79.710 1.00 105.90 202 THR A CA 1
ATOM 1577 C C . THR A 1 204 ? -5.236 65.256 80.875 1.00 97.49 202 THR A C 1
ATOM 1578 O O . THR A 1 204 ? -4.964 64.058 80.770 1.00 89.12 202 THR A O 1
ATOM 1582 N N . VAL A 1 205 ? -4.947 65.958 81.976 1.00 105.18 203 VAL A N 1
ATOM 1583 C CA . VAL A 1 205 ? -4.356 65.315 83.151 1.00 120.58 203 VAL A CA 1
ATOM 1584 C C . VAL A 1 205 ? -5.484 64.944 84.095 1.00 106.32 203 VAL A C 1
ATOM 1585 O O . VAL A 1 205 ? -6.337 65.780 84.424 1.00 88.09 203 VAL A O 1
ATOM 1589 N N . ILE A 1 206 ? -5.482 63.694 84.537 1.00 103.72 204 ILE A N 1
ATOM 1590 C CA . ILE A 1 206 ? -6.374 63.214 85.579 1.00 108.91 204 ILE A CA 1
ATOM 1591 C C . ILE A 1 206 ? -5.496 62.801 86.753 1.00 117.88 204 ILE A C 1
ATOM 1592 O O . ILE A 1 206 ? -4.628 61.933 86.607 1.00 92.27 204 ILE A O 1
ATOM 1597 N N . THR A 1 207 ? -5.696 63.443 87.901 1.00 118.26 205 THR A N 1
ATOM 1598 C CA . THR A 1 207 ? -4.907 63.168 89.091 1.00 108.59 205 THR A CA 1
ATOM 1599 C C . THR A 1 207 ? -5.840 62.881 90.256 1.00 118.63 205 THR A C 1
ATOM 1600 O O . THR A 1 207 ? -6.871 63.541 90.416 1.00 112.64 205 THR A O 1
ATOM 1604 N N . VAL A 1 208 ? -5.480 61.874 91.051 1.00 126.95 206 VAL A N 1
ATOM 1605 C CA . VAL A 1 208 ? -6.308 61.387 92.149 1.00 136.89 206 VAL A CA 1
ATOM 1606 C C . VAL A 1 208 ? -5.397 60.819 93.231 1.00 135.43 206 VAL A C 1
ATOM 1607 O O . VAL A 1 208 ? -4.205 60.587 93.014 1.00 124.22 206 VAL A O 1
ATOM 1611 N N . ARG A 1 209 ? -5.971 60.593 94.409 1.00 138.37 207 ARG A N 1
ATOM 1612 C CA . ARG A 1 209 ? -5.300 59.860 95.469 1.00 137.80 207 ARG A CA 1
ATOM 1613 C C . ARG A 1 209 ? -5.500 58.358 95.262 1.00 133.47 207 ARG A C 1
ATOM 1614 O O . ARG A 1 209 ? -6.350 57.917 94.483 1.00 121.91 207 ARG A O 1
ATOM 1622 N N . LYS A 1 210 ? -4.709 57.567 95.980 1.00 129.41 208 LYS A N 1
ATOM 1623 C CA . LYS A 1 210 ? -4.671 56.129 95.744 1.00 122.16 208 LYS A CA 1
ATOM 1624 C C . LYS A 1 210 ? -5.954 55.454 96.220 1.00 113.12 208 LYS A C 1
ATOM 1625 O O . LYS A 1 210 ? -6.523 55.818 97.253 1.00 119.11 208 LYS A O 1
ATOM 1631 N N . GLY A 1 211 ? -6.412 54.467 95.450 1.00 103.56 209 GLY A N 1
ATOM 1632 C CA . GLY A 1 211 ? -7.516 53.624 95.867 1.00 103.18 209 GLY A CA 1
ATOM 1633 C C . GLY A 1 211 ? -8.904 54.180 95.642 1.00 103.27 209 GLY A C 1
ATOM 1634 O O . GLY A 1 211 ? -9.840 53.764 96.334 1.00 98.92 209 GLY A O 1
ATOM 1635 N N . PHE A 1 212 ? -9.075 55.090 94.689 1.00 114.00 210 PHE A N 1
ATOM 1636 C CA . PHE A 1 212 ? -10.356 55.725 94.430 1.00 120.07 210 PHE A CA 1
ATOM 1637 C C . PHE A 1 212 ? -10.873 55.315 93.053 1.00 126.11 210 PHE A C 1
ATOM 1638 O O . PHE A 1 212 ? -10.126 54.813 92.207 1.00 129.00 210 PHE A O 1
ATOM 1646 N N . THR A 1 213 ? -12.178 55.520 92.850 1.00 121.95 211 THR A N 1
ATOM 1647 C CA . THR A 1 213 ? -12.858 55.258 91.584 1.00 123.18 211 THR A CA 1
ATOM 1648 C C . THR A 1 213 ? -12.460 56.368 90.618 1.00 129.98 211 THR A C 1
ATOM 1649 O O . THR A 1 213 ? -13.144 57.381 90.449 1.00 118.68 211 THR A O 1
ATOM 1653 N N . ALA A 1 214 ? -11.304 56.177 89.989 1.00 137.07 212 ALA A N 1
ATOM 1654 C CA . ALA A 1 214 ? -10.795 57.148 89.032 1.00 122.56 212 ALA A CA 1
ATOM 1655 C C . ALA A 1 214 ? -11.721 57.195 87.825 1.00 112.21 212 ALA A C 1
ATOM 1656 O O . ALA A 1 214 ? -12.170 56.159 87.335 1.00 102.06 212 ALA A O 1
ATOM 1658 N N . HIS A 1 215 ? -12.022 58.406 87.364 1.00 108.82 213 HIS A N 1
ATOM 1659 C CA . HIS A 1 215 ? -13.065 58.653 86.372 1.00 105.86 213 HIS A CA 1
ATOM 1660 C C . HIS A 1 215 ? -12.433 59.319 85.153 1.00 102.39 213 HIS A C 1
ATOM 1661 O O . HIS A 1 215 ? -11.991 60.468 85.233 1.00 83.06 213 HIS A O 1
ATOM 1668 N N . LEU A 1 216 ? -12.380 58.599 84.033 1.00 100.37 214 LEU A N 1
ATOM 1669 C CA . LEU A 1 216 ? -11.781 59.105 82.806 1.00 91.33 214 LEU A CA 1
ATOM 1670 C C . LEU A 1 216 ? -12.865 59.644 81.882 1.00 106.54 214 LEU A C 1
ATOM 1671 O O . LEU A 1 216 ? -14.030 59.240 81.971 1.00 106.17 214 LEU A O 1
ATOM 1676 N N . LYS A 1 217 ? -12.470 60.548 80.974 1.00 99.94 215 LYS A N 1
ATOM 1677 C CA . LYS A 1 217 ? -13.419 61.265 80.125 1.00 106.45 215 LYS A CA 1
ATOM 1678 C C . LYS A 1 217 ? -12.872 61.393 78.706 1.00 113.17 215 LYS A C 1
ATOM 1679 O O . LYS A 1 217 ? -11.717 61.800 78.517 1.00 102.18 215 LYS A O 1
ATOM 1685 N N . CYS A 1 218 ? -13.718 61.097 77.705 1.00 126.78 216 CYS A N 1
ATOM 1686 C CA . CYS A 1 218 ? -13.320 61.242 76.306 1.00 114.35 216 CYS A CA 1
ATOM 1687 C C . CYS A 1 218 ? -14.518 61.308 75.358 1.00 108.01 216 CYS A C 1
ATOM 1688 O O . CYS A 1 218 ? -14.939 60.289 74.804 1.00 103.79 216 CYS A O 1
ATOM 1691 N N . GLU A 1 219 ? -15.097 62.501 75.210 1.00 130.10 217 GLU A N 1
ATOM 1692 C CA . GLU A 1 219 ? -16.086 62.828 74.188 1.00 130.35 217 GLU A CA 1
ATOM 1693 C C . GLU A 1 219 ? -15.357 63.119 72.887 1.00 124.13 217 GLU A C 1
ATOM 1694 O O . GLU A 1 219 ? -14.215 63.592 72.887 1.00 100.55 217 GLU A O 1
ATOM 1700 N N . VAL A 1 220 ? -15.998 62.797 71.772 1.00 117.97 218 VAL A N 1
ATOM 1701 C CA . VAL A 1 220 ? -15.399 63.014 70.465 1.00 83.66 218 VAL A CA 1
ATOM 1702 C C . VAL A 1 220 ? -16.448 63.529 69.489 1.00 87.26 218 VAL A C 1
ATOM 1703 O O . VAL A 1 220 ? -17.629 63.177 69.564 1.00 89.29 218 VAL A O 1
ATOM 1707 N N . PHE A 1 221 ? -15.999 64.348 68.545 1.00 75.58 219 PHE A N 1
ATOM 1708 C CA . PHE A 1 221 ? -16.882 64.893 67.524 1.00 74.61 219 PHE A CA 1
ATOM 1709 C C . PHE A 1 221 ? -16.802 64.033 66.273 1.00 80.29 219 PHE A C 1
ATOM 1710 O O . PHE A 1 221 ? -15.712 63.624 65.860 1.00 74.76 219 PHE A O 1
ATOM 1718 N N . GLY A 1 222 ? -17.956 63.744 65.689 1.00 72.32 220 GLY A N 1
ATOM 1719 C CA . GLY A 1 222 ? -17.999 62.963 64.471 1.00 62.14 220 GLY A CA 1
ATOM 1720 C C . GLY A 1 222 ? -19.420 62.586 64.117 1.00 71.05 220 GLY A C 1
ATOM 1721 O O . GLY A 1 222 ? -20.383 62.956 64.797 1.00 79.57 220 GLY A O 1
ATOM 1722 N N . GLU A 1 223 ? -19.529 61.835 63.022 1.00 66.00 221 GLU A N 1
ATOM 1723 C CA . GLU A 1 223 ? -20.809 61.372 62.513 1.00 70.27 221 GLU A CA 1
ATOM 1724 C C . GLU A 1 223 ? -20.950 59.889 62.814 1.00 68.84 221 GLU A C 1
ATOM 1725 O O . GLU A 1 223 ? -20.004 59.128 62.569 1.00 65.93 221 GLU A O 1
ATOM 1731 N N . PRO A 1 224 ? -22.089 59.445 63.344 1.00 77.98 222 PRO A N 1
ATOM 1732 C CA . PRO A 1 224 ? -22.191 58.058 63.787 1.00 74.55 222 PRO A CA 1
ATOM 1733 C C . PRO A 1 224 ? -22.047 57.111 62.618 1.00 85.47 222 PRO A C 1
ATOM 1734 O O . PRO A 1 224 ? -22.436 57.433 61.478 1.00 93.06 222 PRO A O 1
ATOM 1738 N N . PRO A 1 225 ? -21.475 55.920 62.845 1.00 83.39 223 PRO A N 1
ATOM 1739 C CA . PRO A 1 225 ? -21.040 55.433 64.157 1.00 73.56 223 PRO A CA 1
ATOM 1740 C C . PRO A 1 225 ? -19.609 55.819 64.520 1.00 74.11 223 PRO A C 1
ATOM 1741 O O . PRO A 1 225 ? -18.818 56.177 63.649 1.00 89.71 223 PRO A O 1
ATOM 1745 N N . LEU A 1 226 ? -19.287 55.740 65.810 1.00 66.35 224 LEU A N 1
ATOM 1746 C CA . LEU A 1 226 ? -17.935 55.957 66.310 1.00 70.33 224 LEU A CA 1
ATOM 1747 C C . LEU A 1 226 ? -17.632 54.851 67.308 1.00 72.22 224 LEU A C 1
ATOM 1748 O O . LEU A 1 226 ? -18.431 54.599 68.214 1.00 80.81 224 LEU A O 1
ATOM 1753 N N . ASN A 1 227 ? -16.489 54.192 67.142 1.00 69.61 225 ASN A N 1
ATOM 1754 C CA . ASN A 1 227 ? -16.137 53.021 67.940 1.00 65.89 225 ASN A CA 1
ATOM 1755 C C . ASN A 1 227 ? -14.836 53.306 68.679 1.00 63.71 225 ASN A C 1
ATOM 1756 O O . ASN A 1 227 ? -13.761 53.328 68.069 1.00 68.49 225 ASN A O 1
ATOM 1761 N N . ILE A 1 228 ? -14.936 53.507 69.989 1.00 64.37 226 ILE A N 1
ATOM 1762 C CA . ILE A 1 228 ? -13.834 53.995 70.811 1.00 59.57 226 ILE A CA 1
ATOM 1763 C C . ILE A 1 228 ? -13.169 52.831 71.535 1.00 53.40 226 ILE A C 1
ATOM 1764 O O . ILE A 1 228 ? -13.849 51.934 72.052 1.00 49.25 226 ILE A O 1
ATOM 1769 N N . ILE A 1 229 ? -11.835 52.842 71.571 1.00 54.57 227 ILE A N 1
ATOM 1770 C CA . ILE A 1 229 ? -11.038 51.810 72.229 1.00 61.52 227 ILE A CA 1
ATOM 1771 C C . ILE A 1 229 ? -10.000 52.506 73.100 1.00 71.75 227 ILE A C 1
ATOM 1772 O O . ILE A 1 229 ? -9.242 53.351 72.608 1.00 82.86 227 ILE A O 1
ATOM 1777 N N . TRP A 1 230 ? -9.968 52.156 74.385 1.00 75.54 228 TRP A N 1
ATOM 1778 C CA . TRP A 1 230 ? -8.976 52.681 75.315 1.00 72.41 228 TRP A CA 1
ATOM 1779 C C . TRP A 1 230 ? -7.771 51.752 75.411 1.00 78.50 228 TRP A C 1
ATOM 1780 O O . TRP A 1 230 ? -7.879 50.538 75.213 1.00 85.38 228 TRP A O 1
ATOM 1791 N N . LYS A 1 231 ? -6.616 52.336 75.730 1.00 76.60 229 LYS A N 1
ATOM 1792 C CA . LYS A 1 231 ? -5.372 51.581 75.780 1.00 88.25 229 LYS A CA 1
ATOM 1793 C C . LYS A 1 231 ? -4.437 52.152 76.840 1.00 92.41 229 LYS A C 1
ATOM 1794 O O . LYS A 1 231 ? -4.604 53.282 77.307 1.00 86.02 229 LYS A O 1
ATOM 1800 N N . LYS A 1 232 ? -3.446 51.340 77.215 1.00 110.16 230 LYS A N 1
ATOM 1801 C CA . LYS A 1 232 ? -2.330 51.754 78.057 1.00 110.11 230 LYS A CA 1
ATOM 1802 C C . LYS A 1 232 ? -1.069 51.072 77.557 1.00 121.79 230 LYS A C 1
ATOM 1803 O O . LYS A 1 232 ? -1.022 49.841 77.476 1.00 121.12 230 LYS A O 1
ATOM 1809 N N . GLU A 1 233 ? -0.047 51.869 77.246 1.00 105.88 231 GLU A N 1
ATOM 1810 C CA . GLU A 1 233 ? 1.210 51.358 76.691 1.00 114.94 231 GLU A CA 1
ATOM 1811 C C . GLU A 1 233 ? 0.954 50.392 75.536 1.00 121.74 231 GLU A C 1
ATOM 1812 O O . GLU A 1 233 ? 1.613 49.357 75.404 1.00 111.02 231 GLU A O 1
ATOM 1818 N N . ASP A 1 234 ? -0.040 50.728 74.708 1.00 130.36 232 ASP A N 1
ATOM 1819 C CA . ASP A 1 234 ? -0.381 49.962 73.505 1.00 132.21 232 ASP A CA 1
ATOM 1820 C C . ASP A 1 234 ? -0.980 48.592 73.839 1.00 122.38 232 ASP A C 1
ATOM 1821 O O . ASP A 1 234 ? -0.739 47.609 73.137 1.00 99.87 232 ASP A O 1
ATOM 1826 N N . LYS A 1 235 ? -1.753 48.525 74.924 1.00 124.40 233 LYS A N 1
ATOM 1827 C CA . LYS A 1 235 ? -2.525 47.340 75.270 1.00 116.68 233 LYS A CA 1
ATOM 1828 C C . LYS A 1 235 ? -3.958 47.751 75.575 1.00 108.60 233 LYS A C 1
ATOM 1829 O O . LYS A 1 235 ? -4.196 48.811 76.160 1.00 104.92 233 LYS A O 1
ATOM 1835 N N . ILE A 1 236 ? -4.909 46.905 75.176 1.00 96.18 234 ILE A N 1
ATOM 1836 C CA . ILE A 1 236 ? -6.322 47.252 75.274 1.00 96.51 234 ILE A CA 1
ATOM 1837 C C . ILE A 1 236 ? -6.777 47.211 76.730 1.00 109.72 234 ILE A C 1
ATOM 1838 O O . ILE A 1 236 ? -6.296 46.406 77.540 1.00 121.28 234 ILE A O 1
ATOM 1843 N N . ILE A 1 237 ? -7.709 48.098 77.071 1.00 100.10 235 ILE A N 1
ATOM 1844 C CA . ILE A 1 237 ? -8.388 48.063 78.361 1.00 96.50 235 ILE A CA 1
ATOM 1845 C C . ILE A 1 237 ? -9.647 47.218 78.208 1.00 106.93 235 ILE A C 1
ATOM 1846 O O . ILE A 1 237 ? -10.449 47.439 77.291 1.00 101.40 235 ILE A O 1
ATOM 1851 N N . ALA A 1 238 ? -9.810 46.237 79.091 1.00 110.46 236 ALA A N 1
ATOM 1852 C CA . ALA A 1 238 ? -10.872 45.242 78.955 1.00 111.10 236 ALA A CA 1
ATOM 1853 C C . ALA A 1 238 ? -12.260 45.811 79.237 1.00 103.92 236 ALA A C 1
ATOM 1854 O O . ALA A 1 238 ? -13.244 45.397 78.622 1.00 100.23 236 ALA A O 1
ATOM 1856 N N . PHE A 1 245 ? -11.806 47.255 85.696 1.00 118.36 243 PHE A N 1
ATOM 1857 C CA . PHE A 1 245 ? -12.043 47.956 84.440 1.00 111.04 243 PHE A CA 1
ATOM 1858 C C . PHE A 1 245 ? -13.539 48.038 84.162 1.00 116.20 243 PHE A C 1
ATOM 1859 O O . PHE A 1 245 ? -14.263 47.058 84.339 1.00 122.53 243 PHE A O 1
ATOM 1867 N N . GLU A 1 246 ? -14.000 49.208 83.725 1.00 111.82 244 GLU A N 1
ATOM 1868 C CA . GLU A 1 246 ? -15.398 49.384 83.347 1.00 121.63 244 GLU A CA 1
ATOM 1869 C C . GLU A 1 246 ? -15.510 50.641 82.499 1.00 124.84 244 GLU A C 1
ATOM 1870 O O . GLU A 1 246 ? -14.988 51.695 82.879 1.00 117.56 244 GLU A O 1
ATOM 1876 N N . THR A 1 247 ? -16.186 50.526 81.357 1.00 119.73 245 THR A N 1
ATOM 1877 C CA . THR A 1 247 ? -16.205 51.569 80.340 1.00 98.35 245 THR A CA 1
ATOM 1878 C C . THR A 1 247 ? -17.640 51.851 79.923 1.00 96.83 245 THR A C 1
ATOM 1879 O O . THR A 1 247 ? -18.412 50.919 79.678 1.00 100.92 245 THR A O 1
ATOM 1883 N N . LEU A 1 248 ? -17.990 53.133 79.831 1.00 98.56 246 LEU A N 1
ATOM 1884 C CA . LEU A 1 2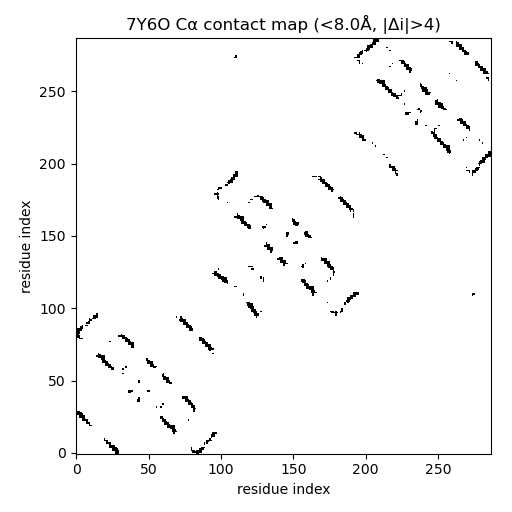48 ? -19.304 53.568 79.374 1.00 113.58 246 LEU A CA 1
ATOM 1885 C C . LEU A 1 248 ? -19.126 54.438 78.138 1.00 111.10 246 LEU A C 1
ATOM 1886 O O . LEU A 1 248 ? -18.266 55.326 78.116 1.00 100.86 246 LEU A O 1
ATOM 1891 N N . GLN A 1 249 ? -19.946 54.185 77.117 1.00 111.33 247 GLN A N 1
ATOM 1892 C CA . GLN A 1 249 ? -19.858 54.861 75.821 1.00 97.75 247 GLN A CA 1
ATOM 1893 C C . GLN A 1 249 ? -21.259 55.329 75.434 1.00 99.72 247 GLN A C 1
ATOM 1894 O O . GLN A 1 249 ? -21.995 54.609 74.754 1.00 90.26 247 GLN A O 1
ATOM 1900 N N . GLU A 1 250 ? -21.625 56.533 75.865 1.00 101.49 248 GLU A N 1
ATOM 1901 C CA . GLU A 1 250 ? -22.909 57.119 75.504 1.00 111.19 248 GLU A CA 1
ATOM 1902 C C . GLU A 1 250 ? -22.761 58.008 74.274 1.00 107.36 248 GLU A C 1
ATOM 1903 O O . GLU A 1 250 ? -21.799 58.774 74.152 1.00 104.09 248 GLU A O 1
ATOM 1909 N N . ASN A 1 251 ? -23.718 57.893 73.358 1.00 103.34 249 ASN A N 1
ATOM 1910 C CA . ASN A 1 251 ? -23.664 58.631 72.109 1.00 90.15 249 ASN A CA 1
ATOM 1911 C C . ASN A 1 251 ? -24.235 60.036 72.290 1.00 99.46 249 ASN A C 1
ATOM 1912 O O . ASN A 1 251 ? -24.781 60.391 73.336 1.00 114.82 249 ASN A O 1
ATOM 1917 N N . THR A 1 252 ? -24.091 60.843 71.245 1.00 102.12 250 THR A N 1
ATOM 1918 C CA . THR A 1 252 ? -24.817 62.105 71.117 1.00 89.98 250 THR A CA 1
ATOM 1919 C C . THR A 1 252 ? -25.105 62.318 69.634 1.00 91.15 250 THR A C 1
ATOM 1920 O O . THR A 1 252 ? -25.081 61.376 68.833 1.00 93.80 250 THR A O 1
ATOM 1924 N N . ALA A 1 253 ? -25.379 63.563 69.250 1.00 99.40 251 ALA A N 1
ATOM 1925 C CA . ALA A 1 253 ? -25.659 63.879 67.853 1.00 107.29 251 ALA A CA 1
ATOM 1926 C C . ALA A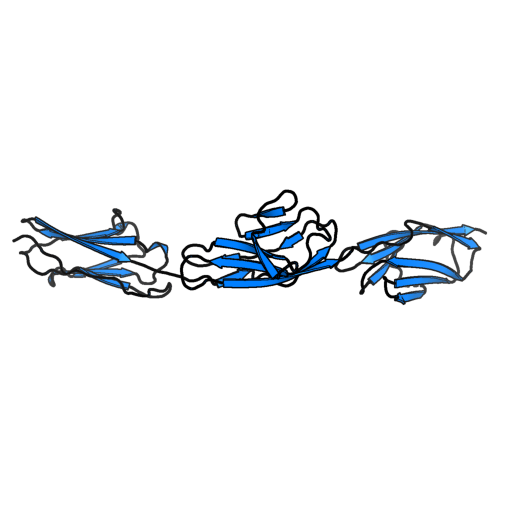 1 253 ? -24.379 64.143 67.065 1.00 97.97 251 ALA A C 1
ATOM 1927 O O . ALA A 1 253 ? -24.134 63.504 66.035 1.00 87.96 251 ALA A O 1
ATOM 1929 N N . ASN A 1 254 ? -23.558 65.078 67.550 1.00 97.51 252 ASN A N 1
ATOM 1930 C CA . ASN A 1 254 ? -22.291 65.456 66.934 1.00 98.35 252 ASN A CA 1
ATOM 1931 C C . ASN A 1 254 ? -21.151 64.495 67.247 1.00 87.80 252 ASN A C 1
ATOM 1932 O O . ASN A 1 254 ? -19.982 64.882 67.133 1.00 71.22 252 ASN A O 1
ATOM 1937 N N . GLY A 1 255 ? -21.452 63.250 67.599 1.00 84.62 253 GLY A N 1
ATOM 1938 C CA . GLY A 1 255 ? -20.420 62.317 68.017 1.00 91.19 253 GLY A CA 1
ATOM 1939 C C . GLY A 1 255 ? -20.846 61.476 69.204 1.00 94.02 253 GLY A C 1
ATOM 1940 O O . GLY A 1 255 ? -21.950 60.925 69.208 1.00 97.85 253 GLY A O 1
ATOM 1941 N N . ALA A 1 256 ? -19.989 61.377 70.218 1.00 89.69 254 ALA A N 1
ATOM 1942 C CA . ALA A 1 256 ? -20.272 60.579 71.404 1.00 97.38 254 ALA A CA 1
ATOM 1943 C C . ALA A 1 256 ? -19.290 60.982 72.492 1.00 108.41 254 ALA A C 1
ATOM 1944 O O . ALA A 1 256 ? -18.301 61.673 72.236 1.00 112.34 254 ALA A O 1
ATOM 1946 N N . THR A 1 257 ? -19.584 60.549 73.718 1.00 109.33 255 THR A N 1
ATOM 1947 C CA . THR A 1 257 ? -18.659 60.673 74.836 1.00 112.45 255 THR A CA 1
ATOM 1948 C C . THR A 1 257 ? -18.461 59.325 75.514 1.00 111.82 255 THR A C 1
ATOM 1949 O O . THR A 1 257 ? -19.390 58.513 75.612 1.00 102.93 255 THR A O 1
ATOM 1953 N N . SER A 1 258 ? -17.230 59.089 75.956 1.00 109.67 256 SER A N 1
ATOM 1954 C CA . SER A 1 258 ? -16.831 57.836 76.582 1.00 103.13 256 SER A CA 1
ATOM 1955 C C . SER A 1 258 ? -16.325 58.153 77.981 1.00 120.93 256 SER A C 1
ATOM 1956 O O . SER A 1 258 ? -15.251 58.742 78.140 1.00 114.75 256 SER A O 1
ATOM 1959 N N . ASP A 1 259 ? -17.104 57.760 78.985 1.00 119.18 257 ASP A N 1
ATOM 1960 C CA . ASP A 1 259 ? -16.777 57.931 80.398 1.00 105.00 257 ASP A CA 1
ATOM 1961 C C . ASP A 1 259 ? -16.383 56.557 80.927 1.00 105.84 257 ASP A C 1
ATOM 1962 O O . ASP A 1 259 ? -17.240 55.684 81.084 1.00 111.3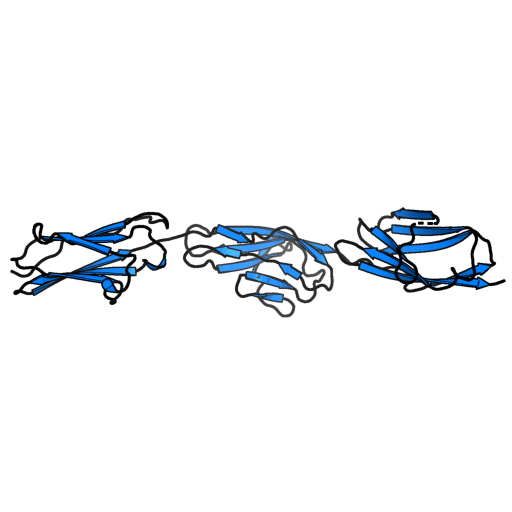5 257 ASP A O 1
ATOM 1967 N N . THR A 1 260 ? -15.094 56.356 81.191 1.00 96.62 258 THR A N 1
ATOM 1968 C CA . THR A 1 260 ? -14.611 55.079 81.694 1.00 104.76 258 THR A CA 1
ATOM 1969 C C . THR A 1 260 ? -13.928 55.267 83.041 1.00 120.69 258 THR A C 1
ATOM 1970 O O . THR A 1 260 ? -13.354 56.321 83.321 1.00 110.94 258 THR A O 1
ATOM 1974 N N . LEU A 1 261 ? -14.016 54.243 83.888 1.00 134.05 259 LEU A N 1
ATOM 1975 C CA . LEU A 1 261 ? -13.551 54.354 85.261 1.00 119.35 259 LEU A CA 1
ATOM 1976 C C . LEU A 1 261 ? -12.750 53.122 85.649 1.00 99.14 259 LEU A C 1
ATOM 1977 O O . LEU A 1 261 ? -13.026 52.007 85.195 1.00 86.51 259 LEU A O 1
ATOM 1982 N N . ILE A 1 262 ? -11.739 53.349 86.483 1.00 101.37 260 ILE A N 1
ATOM 1983 C CA . ILE A 1 262 ? -10.892 52.299 87.033 1.00 115.82 260 ILE A CA 1
ATOM 1984 C C . ILE A 1 262 ? -11.033 52.351 88.546 1.00 132.37 260 ILE A C 1
ATOM 1985 O O . ILE A 1 262 ? -10.789 53.397 89.162 1.00 129.87 260 ILE A O 1
ATOM 1990 N N . ASN A 1 263 ? -11.434 51.232 89.140 1.00 122.70 261 ASN A N 1
ATOM 1991 C CA . ASN A 1 263 ? -11.645 51.147 90.576 1.00 117.85 261 ASN A CA 1
ATOM 1992 C C . ASN A 1 263 ? -10.354 50.708 91.255 1.00 136.23 261 ASN A C 1
ATOM 1993 O O . ASN A 1 263 ? -9.689 49.777 90.789 1.00 124.08 261 ASN A O 1
ATOM 1998 N N . ASP A 1 264 ? -10.009 51.384 92.356 1.00 150.41 262 ASP A N 1
ATOM 1999 C CA . ASP A 1 264 ? -8.811 51.093 93.140 1.00 141.72 262 ASP A CA 1
ATOM 2000 C C . ASP A 1 264 ? -7.543 51.338 92.330 1.00 125.92 262 ASP A C 1
ATOM 2001 O O . ASP A 1 264 ? -7.159 50.511 91.497 1.00 114.45 262 ASP A O 1
ATOM 2006 N N . SER A 1 265 ? -6.883 52.467 92.577 1.00 123.49 263 SER A N 1
ATOM 2007 C CA . SER A 1 265 ? -5.731 52.871 91.787 1.00 139.44 263 SER A CA 1
ATOM 2008 C C . SER A 1 265 ? -4.450 52.228 92.316 1.00 144.17 263 SER A C 1
ATOM 2009 O O . SER A 1 265 ? -4.364 51.810 93.474 1.00 140.67 263 SER A O 1
ATOM 2012 N N . GLN A 1 266 ? -3.445 52.153 91.442 1.00 145.77 264 GLN A N 1
ATOM 2013 C CA . GLN A 1 266 ? -2.138 51.620 91.802 1.00 131.96 264 GLN A CA 1
ATOM 2014 C C . GLN A 1 266 ? -1.043 52.454 91.150 1.00 125.50 264 GLN A C 1
ATOM 2015 O O . GLN A 1 266 ? -1.266 53.146 90.153 1.00 123.45 264 GLN A O 1
ATOM 2021 N N . GLN A 1 267 ? 0.157 52.375 91.733 1.00 133.22 265 GLN A N 1
ATOM 2022 C CA . GLN A 1 267 ? 1.301 53.132 91.238 1.00 128.46 265 GLN A CA 1
ATOM 2023 C C . GLN A 1 267 ? 1.911 52.543 89.973 1.00 126.78 265 GLN A C 1
ATOM 2024 O O . GLN A 1 267 ? 2.641 53.250 89.270 1.00 132.06 265 GLN A O 1
ATOM 2030 N N . ASN A 1 268 ? 1.651 51.269 89.677 1.00 119.70 266 ASN A N 1
ATOM 2031 C CA . ASN A 1 268 ? 2.032 50.711 88.386 1.00 132.15 266 ASN A CA 1
ATOM 2032 C C . ASN A 1 268 ? 0.996 50.993 87.306 1.00 144.97 266 ASN A C 1
ATOM 2033 O O . ASN A 1 268 ? 1.319 50.906 86.116 1.00 137.97 266 ASN A O 1
ATOM 2038 N N . ASP A 1 269 ? -0.238 51.323 87.700 1.00 148.48 267 ASP A N 1
ATOM 2039 C CA . ASP A 1 269 ? -1.225 51.807 86.743 1.00 134.42 267 ASP A CA 1
ATOM 2040 C C . ASP A 1 269 ? -0.941 53.247 86.339 1.00 128.88 267 ASP A C 1
ATOM 2041 O O . ASP A 1 269 ? -1.307 53.662 85.233 1.00 137.94 267 ASP A O 1
ATOM 2046 N N . SER A 1 270 ? -0.301 54.016 87.221 1.00 123.08 268 SER A N 1
ATOM 2047 C CA . SER A 1 270 ? 0.005 55.410 86.930 1.00 113.02 268 SER A CA 1
ATOM 2048 C C . SER A 1 270 ? 0.899 55.511 85.702 1.00 126.04 268 SER A C 1
ATOM 2049 O O . SER A 1 270 ? 1.951 54.869 85.624 1.00 128.72 268 SER A O 1
ATOM 2052 N N . GLY A 1 271 ? 0.465 56.320 84.739 1.00 128.54 269 GLY A N 1
ATOM 2053 C CA . GLY A 1 271 ? 1.161 56.487 83.479 1.00 133.85 269 GLY A CA 1
ATOM 2054 C C . GLY A 1 271 ? 0.320 57.281 82.502 1.00 125.69 269 GLY A C 1
ATOM 2055 O O . GLY A 1 271 ? -0.296 58.281 82.882 1.00 130.78 269 GLY A O 1
ATOM 2056 N N . ILE A 1 272 ? 0.273 56.850 81.244 1.00 110.50 270 ILE A N 1
ATOM 2057 C CA . ILE A 1 272 ? -0.554 57.502 80.238 1.00 103.36 270 ILE A CA 1
ATOM 2058 C C . ILE A 1 272 ? -1.471 56.476 79.588 1.00 103.57 270 ILE A C 1
ATOM 2059 O O . ILE A 1 272 ? -1.124 55.298 79.449 1.00 103.79 270 ILE A O 1
ATOM 2064 N N . TYR A 1 273 ? -2.653 56.936 79.188 1.00 96.36 271 TYR A N 1
ATOM 2065 C CA . TYR A 1 273 ? -3.659 56.093 78.556 1.00 98.76 271 TYR A CA 1
ATOM 2066 C C . TYR A 1 273 ? -4.059 56.732 77.232 1.00 89.97 271 TYR A C 1
ATOM 2067 O O . TYR A 1 273 ? -3.741 57.893 76.960 1.00 91.06 271 TYR A O 1
ATOM 2076 N N . THR A 1 274 ? -4.754 55.965 76.394 1.00 91.24 272 THR A N 1
ATOM 2077 C CA . THR A 1 274 ? -5.020 56.382 75.018 1.00 81.25 272 THR A CA 1
ATOM 2078 C C . THR A 1 274 ? -6.473 56.102 74.661 1.00 69.00 272 THR A C 1
ATOM 2079 O O . THR A 1 274 ? -6.878 54.940 74.568 1.00 66.60 272 THR A O 1
ATOM 2083 N N . CYS A 1 275 ? -7.243 57.164 74.434 1.00 63.92 273 CYS A N 1
ATOM 2084 C CA . CYS A 1 275 ? -8.607 57.057 73.915 1.00 62.89 273 CYS A CA 1
ATOM 2085 C C . CYS A 1 275 ? -8.535 57.158 72.398 1.00 64.34 273 CYS A C 1
ATOM 2086 O O . CYS A 1 275 ? -8.368 58.247 71.844 1.00 64.92 273 CYS A O 1
ATOM 2089 N N . HIS A 1 276 ? -8.665 56.022 71.720 1.00 62.22 274 HIS A N 1
ATOM 2090 C CA . HIS A 1 276 ? -8.593 55.962 70.267 1.00 62.46 274 HIS A CA 1
ATOM 2091 C C . HIS A 1 276 ? -9.985 55.719 69.701 1.00 64.20 274 HIS A C 1
ATOM 2092 O O . HIS A 1 276 ? -10.696 54.816 70.154 1.00 68.83 274 HIS A O 1
ATOM 2099 N N . VAL A 1 277 ? -10.365 56.522 68.711 1.00 62.39 275 VAL A N 1
ATOM 2100 C CA . VAL A 1 277 ? -11.653 56.405 68.040 1.00 63.52 275 VAL A CA 1
ATOM 2101 C C . VAL A 1 277 ? -11.405 56.081 66.573 1.00 59.97 275 VAL A C 1
ATOM 2102 O O . VAL A 1 277 ? -10.458 56.592 65.966 1.00 61.88 275 VAL A O 1
ATOM 2106 N N . SER A 1 278 ? -12.248 55.216 66.010 1.00 59.34 276 SER A N 1
ATOM 2107 C CA . SER A 1 278 ? -12.156 54.835 64.609 1.00 55.09 276 SER A CA 1
ATOM 2108 C C . SER A 1 278 ? -13.513 55.013 63.943 1.00 65.86 276 SER A C 1
ATOM 2109 O O . SER A 1 278 ? -14.559 54.898 64.588 1.00 67.08 276 SER A O 1
ATOM 2112 N N . SER A 1 279 ? -13.485 55.294 62.644 1.00 70.76 277 SER A N 1
ATOM 2113 C CA . SER A 1 279 ? -14.700 55.546 61.881 1.00 69.62 277 SER A CA 1
ATOM 2114 C C . SER A 1 279 ? -14.416 55.254 60.413 1.00 66.51 277 SER A C 1
ATOM 2115 O O . SER A 1 279 ? -13.290 54.920 60.033 1.00 61.84 277 SER A O 1
ATOM 2118 N N . GLN A 1 280 ? -15.455 55.377 59.585 1.00 52.87 278 GLN A N 1
ATOM 2119 C CA . GLN A 1 280 ? -15.279 55.238 58.146 1.00 57.39 278 GLN A CA 1
ATOM 2120 C C . GLN A 1 280 ? -14.679 56.485 57.513 1.00 61.64 278 GLN A C 1
ATOM 2121 O O . GLN A 1 280 ? -14.161 56.409 56.393 1.00 51.55 278 GLN A O 1
ATOM 2127 N N . PHE A 1 281 ? -14.734 57.623 58.202 1.00 56.60 279 PHE A N 1
ATOM 2128 C CA . PHE A 1 281 ? -14.196 58.876 57.693 1.00 38.72 279 PHE A CA 1
ATOM 2129 C C . PHE A 1 281 ? -12.870 59.266 58.332 1.00 39.55 279 PHE A C 1
ATOM 2130 O O . PHE A 1 281 ? -12.346 60.341 58.026 1.00 53.56 279 PHE A O 1
ATOM 2138 N N . GLY A 1 282 ? -12.317 58.434 59.199 1.00 36.53 280 GLY A N 1
ATOM 2139 C CA . GLY A 1 282 ? -11.020 58.701 59.780 1.00 46.59 280 GLY A CA 1
ATOM 2140 C C . GLY A 1 282 ? -10.892 58.052 61.144 1.00 53.64 280 GLY A C 1
ATOM 2141 O O . GLY A 1 282 ? -11.735 57.263 61.563 1.00 63.77 280 GLY A O 1
ATOM 2142 N N . GLU A 1 283 ? -9.804 58.406 61.825 1.00 47.96 281 GLU A N 1
ATOM 2143 C CA . GLU A 1 283 ? -9.524 57.910 63.162 1.00 44.88 281 GLU A CA 1
ATOM 2144 C C . GLU A 1 283 ? -8.721 58.961 63.913 1.00 54.21 281 GLU A C 1
ATOM 2145 O O . GLU A 1 283 ? -7.928 59.698 63.320 1.00 71.14 281 GLU A O 1
ATOM 2151 N N . ALA A 1 284 ? -8.944 59.033 65.223 1.00 63.20 282 ALA A N 1
ATOM 2152 C CA . ALA A 1 284 ? -8.284 60.017 66.066 1.00 60.57 282 ALA A CA 1
ATOM 2153 C C . ALA A 1 284 ? -7.836 59.355 67.361 1.00 55.33 282 ALA A C 1
ATOM 2154 O O . ALA A 1 284 ? -8.273 58.254 67.709 1.00 49.96 282 ALA A O 1
ATOM 2156 N N . GLU A 1 285 ? -6.951 60.047 68.076 1.00 65.61 283 GLU A N 1
ATOM 2157 C CA . GLU A 1 285 ? -6.433 59.555 69.343 1.00 61.44 283 GLU A CA 1
ATOM 2158 C C . GLU A 1 285 ? -6.238 60.718 70.299 1.00 65.57 283 GLU A C 1
ATOM 2159 O O . GLU A 1 285 ? -5.607 61.718 69.949 1.00 68.19 283 GLU A O 1
ATOM 2165 N N . GLY A 1 286 ? -6.782 60.575 71.499 1.00 75.30 284 GLY A N 1
ATOM 2166 C CA . GLY A 1 286 ? -6.441 61.424 72.631 1.00 75.14 284 GLY A CA 1
ATOM 2167 C C . GLY A 1 286 ? -5.692 60.595 73.657 1.00 76.32 284 GLY A C 1
ATOM 2168 O O . GLY A 1 286 ? -6.040 59.436 73.900 1.00 73.09 284 GLY A O 1
ATOM 2169 N N . LYS A 1 287 ? -4.659 61.189 74.244 1.00 77.22 285 LYS A N 1
ATOM 2170 C CA . LYS A 1 287 ? -3.845 60.526 75.257 1.00 90.55 285 LYS A CA 1
ATOM 2171 C C . LYS A 1 287 ? -4.154 61.151 76.612 1.00 99.44 285 LYS A C 1
ATOM 2172 O O . LYS A 1 287 ? -3.776 62.296 76.875 1.00 93.84 285 LYS A O 1
ATOM 2178 N N . ILE A 1 288 ? -4.861 60.410 77.460 1.00 94.17 286 ILE A N 1
ATOM 2179 C CA . ILE A 1 288 ? -5.178 60.843 78.814 1.00 86.39 286 ILE A CA 1
ATOM 2180 C C . ILE A 1 288 ? -4.107 60.300 79.742 1.00 85.75 286 ILE A C 1
ATOM 2181 O O . ILE A 1 288 ? -3.647 59.160 79.586 1.00 81.05 286 ILE A O 1
ATOM 2186 N N . GLN A 1 289 ? -3.683 61.126 80.689 1.00 89.64 287 GLN A N 1
ATOM 2187 C CA . GLN A 1 289 ? -2.613 60.778 81.608 1.00 106.83 287 GLN A CA 1
ATOM 2188 C C . GLN A 1 289 ? -3.111 60.721 83.048 1.00 121.96 287 GLN A C 1
ATOM 2189 O O . GLN A 1 289 ? -3.955 61.525 83.463 1.00 120.01 287 GLN A O 1
ATOM 2195 N N . LEU A 1 290 ? -2.592 59.746 83.794 1.00 124.48 288 LEU A N 1
ATOM 2196 C CA . LEU A 1 290 ? -3.009 59.462 85.158 1.00 120.93 288 LEU A CA 1
ATOM 2197 C C . LEU A 1 290 ? -1.790 59.462 86.069 1.00 111.18 288 LEU A C 1
ATOM 2198 O O . LEU A 1 290 ? -0.773 58.831 85.758 1.00 101.87 288 LEU A O 1
ATOM 2203 N N . VAL A 1 291 ? -1.894 60.171 87.191 1.00 105.71 289 VAL A N 1
ATOM 2204 C CA . VAL A 1 291 ? -0.898 60.116 88.253 1.00 110.61 289 VAL A CA 1
ATOM 2205 C C . VAL A 1 291 ? -1.626 59.889 89.569 1.00 128.89 289 VAL A C 1
ATOM 2206 O O . VAL A 1 291 ? -2.643 60.538 89.845 1.00 127.52 289 VAL A O 1
ATOM 2210 N N . VAL A 1 292 ? -1.130 58.943 90.360 1.00 132.83 290 VAL A N 1
ATOM 2211 C CA . VAL A 1 292 ? -1.695 58.628 91.668 1.00 129.73 290 VAL A CA 1
ATOM 2212 C C . VAL A 1 292 ? -0.778 59.175 92.759 1.00 120.84 290 VAL A C 1
ATOM 2213 O O . VAL A 1 292 ? 0.305 58.636 93.017 1.00 112.71 290 VAL A O 1
ATOM 2217 N N . LEU A 1 293 ? -1.206 60.267 93.385 1.00 121.81 291 LEU A N 1
ATOM 2218 C CA . LEU A 1 293 ? -0.495 60.805 94.529 1.00 135.09 291 LEU A CA 1
ATOM 2219 C C . LEU A 1 293 ? -0.887 60.032 95.786 1.00 149.75 291 LEU A C 1
ATOM 2220 O O . LEU A 1 293 ? -1.876 59.295 95.812 1.00 153.39 291 LEU A O 1
ATOM 2225 N N . GLU A 1 294 ? -0.093 60.199 96.839 1.00 142.73 292 GLU A N 1
ATOM 2226 C CA . GLU A 1 294 ? -0.316 59.462 98.079 1.00 131.34 292 GLU A CA 1
ATOM 2227 C C . GLU A 1 294 ? -1.656 59.810 98.727 1.00 129.78 292 GLU A C 1
ATOM 2228 O O . GLU A 1 294 ? -2.678 59.172 98.469 1.00 124.47 292 GLU A O 1
#

Radius of gyration: 35.89 Å; Cα contacts (8 Å, |Δi|>4): 707; chains: 1; bounding box: 32×55×119 Å

Nearest PDB structures (foldseek):
  7y6o-assembly1_A-2  TM=1.003E+00  e=8.391E-59  Chelicerata
  6zr7-assembly1_AAA  TM=6.135E-01  e=3.606E-28  Homo sapiens
  7y9a-assembly1_A-2  TM=7.244E-01  e=1.005E-19  Chelicerata
  3dmk-assembly1_A  TM=4.828E-01  e=4.806E-16  Drosophila melanogaster
  6sdb-assembly1_A  TM=4.769E-01  e=5.200E-12  Homo sapiens

Secondary structure (DSSP, 8-state):
---EEE-----SSB-TT--EEEEEEEEE-PSP-EEEEEETTEETTS-TTEEEEEEGGGTEEEEEESS--GGG-EEEEEEEEETTEEEEEEEEE-B-EEEEEEE----EEEETTS--EE--EEEEESPPEEEEEEEETTTTEEEE--S-TTEEE-TTS-EEESS--GGG-EEEEEEEE-SSSS-EEEEEEEEEEPPPEES-S--EEEEETTS-EEEEEEEE-SS--EEEEEETTEE---EEEEEE-SSEEEEEEEESS--TTT-EEEEEEEE-SS-EEEEEEEEEEE-

Sequence (287 aa):
SPPIINHFHFSKDIKEGERQQVICGLKSGDPPFTFSWLKDGIDIKNFPEINIVDVPVSYISVLVISSVEAKHIGNYTCIIKNSNGMDSYTATLMMKVPPRWVKEPTDVAATLGSRLTIDCSATGYPQPQITWDKLTDRSEHQLPVGSDSQRTLASNGSLTFLRVDESDKGVYICQAYNGIGNGLQKKIHLTVHVAPKVKEDFTVITVRKGFTAHLKCEVFGEPPLNIIWKKEDKIIAFETLQENTANGATSDTLINDSQQNDSGIYTCHVSSQFGEAEGKIQLVVLE

Foldseek 3Di:
DWWAWDDWEWDDADDFFAKTKIKIATPDDDDDKDKFKDFPNHGCVVPPCWDKADDRVRRMIMIMHRGHDPVSFGKMKMWMGHPPGIDMYIYTDDYWWFKDWPDCWAAEEAAAFAKDKTATAIQIVPGWDKWKWFQDVVPRDTDTDDADVQWDQDPGRIIIGGGDDPVPFAKMKMFIGDPPDRGDMDIYGYHYFYAKEWPDQEDEFEEAFFAWGKDKTWIFGQPDKDKFKFDPPHTCPQDKDWAADHRGTMIIGTDGGDDQVNFFKMKIKIDDPNGIYIHIYGYDHDD

CATH classification: 2.60.40.10 (+2 more: 2.60.40.10, 2.60.40.10)

Solvent-accessible surface area: 16862 Å² total; per-residue (Å²): 62,69,3,81,5,60,121,11,125,17,59,192,95,4,144,116,54,70,158,13,101,5,86,0,6,26,141,53,19,78,68,101,32,72,39,28,5,46,16,72,68,80,44,8,159,97,53,110,74,6,85,50,73,79,59,86,130,67,92,41,0,28,0,29,1,61,49,0,72,44,131,4,42,14,66,0,22,0,33,0,102,20,105,95,31,106,36,47,47,72,5,69,0,133,24,104,39,65,12,119,56,102,94,75,2,82,94,28,52,2,27,64,50,40,156,29,63,13,56,0,23,7,43,10,98,66,130,13,123,25,46,4,24,29,23,48,134,221,62,124,117,102,82,108,17,33,83,76,107,89,43,50,61,42,128,81,2,10,0,13,0,64,160,3,64,94,84,9,105,19,36,0,9,0,78,0,104,20,46,41,54,145,25,46,115,50,105,0,76,3,63,21,38,86,40,12,131,8,58,108,117,104,48,98,31,80,35,159,108,45,118,67,4,96,13,95,2,65,1,96,11,74,86,92,20,98,16,61,14,57,39,158,126,132,118,30,114,151,100,61,89,75,90,122,79,84,106,2,4,22,3,25,4,55,32,84,84,10,75,107,122,35,33,26,68,19,12,0,33,0,46,30,111,21,28,122,18,92,3,106,7,62,12,68,2,100,151

B-factor: mean 64.35, std 34.22, range [8.97, 167.39]